Protein AF-A0A812T0N8-F1 (afdb_monomer_lite)

Radius of gyration: 22.7 Å; chains: 1; bounding box: 69×40×65 Å

pLDDT: mean 75.02, std 21.28, range [34.09, 97.62]

Structure (mmCIF, N/CA/C/O backbone):
data_AF-A0A812T0N8-F1
#
_entry.id   AF-A0A812T0N8-F1
#
loop_
_atom_site.group_PDB
_atom_site.id
_atom_site.type_symbol
_atom_site.label_atom_id
_atom_site.label_alt_id
_atom_site.label_comp_id
_atom_site.label_asym_id
_atom_site.label_entity_id
_atom_site.label_seq_id
_atom_site.pdbx_PDB_ins_code
_atom_site.Cartn_x
_atom_site.Cartn_y
_atom_site.Cartn_z
_atom_site.occupancy
_atom_site.B_iso_or_equiv
_atom_site.auth_seq_id
_atom_site.auth_comp_id
_atom_site.auth_asym_id
_atom_site.auth_atom_id
_atom_site.pdbx_PDB_model_num
ATOM 1 N N . MET A 1 1 ? -10.819 17.123 -10.663 1.00 52.50 1 MET A N 1
ATOM 2 C CA . MET A 1 1 ? -9.420 16.713 -10.938 1.00 52.50 1 MET A CA 1
ATOM 3 C C . MET A 1 1 ? -9.238 15.192 -10.881 1.00 52.50 1 MET A C 1
ATOM 5 O O . MET A 1 1 ? -8.792 14.633 -11.871 1.00 52.50 1 MET A O 1
ATOM 9 N N . GLN A 1 2 ? -9.661 14.505 -9.809 1.00 51.16 2 GLN A N 1
ATOM 10 C CA . GLN A 1 2 ? -9.535 13.038 -9.668 1.00 51.16 2 GLN A CA 1
ATOM 11 C C . GLN A 1 2 ? -10.196 12.226 -10.800 1.00 51.16 2 GLN A C 1
ATOM 13 O O . GLN A 1 2 ? -9.559 11.338 -11.354 1.00 51.16 2 GLN A O 1
ATOM 18 N N . ARG A 1 3 ? -11.420 12.581 -11.227 1.00 66.00 3 ARG A N 1
ATOM 19 C CA . ARG A 1 3 ? -12.125 11.893 -12.331 1.00 66.00 3 ARG A CA 1
ATOM 20 C C . ARG A 1 3 ? -11.335 11.891 -13.645 1.00 66.00 3 ARG A C 1
ATOM 22 O O . ARG A 1 3 ? -11.256 10.861 -14.300 1.00 66.00 3 ARG A O 1
ATOM 29 N N . LYS A 1 4 ? -10.701 13.020 -13.986 1.00 71.81 4 LYS A N 1
ATOM 30 C CA . LYS A 1 4 ? -9.847 13.125 -15.177 1.00 71.81 4 LYS A CA 1
ATOM 31 C C . LYS A 1 4 ? -8.610 12.231 -15.055 1.00 71.81 4 LYS A C 1
ATOM 33 O O . LYS A 1 4 ? -8.275 11.558 -16.010 1.00 71.81 4 LYS A O 1
ATOM 38 N N . MET A 1 5 ? -7.985 12.148 -13.878 1.00 66.25 5 MET A N 1
ATOM 39 C CA . MET A 1 5 ? -6.819 11.274 -13.668 1.00 66.25 5 MET A CA 1
ATOM 40 C C . MET A 1 5 ? -7.159 9.786 -13.804 1.00 66.25 5 MET A C 1
ATOM 42 O O . MET A 1 5 ? -6.365 9.030 -14.353 1.00 66.25 5 MET A O 1
ATOM 46 N N . VAL A 1 6 ? -8.332 9.364 -13.319 1.00 62.47 6 VAL A N 1
ATOM 47 C CA . VAL A 1 6 ? -8.805 7.980 -13.490 1.00 62.47 6 VAL A CA 1
ATOM 48 C C . VAL A 1 6 ? -9.145 7.704 -14.957 1.00 62.47 6 VAL A C 1
ATOM 50 O O . VAL A 1 6 ? -8.796 6.646 -15.470 1.00 62.47 6 VAL A O 1
ATOM 53 N N . GLN A 1 7 ? -9.762 8.660 -15.659 1.00 68.50 7 GLN A N 1
ATOM 54 C CA . GLN A 1 7 ? -10.009 8.533 -17.097 1.00 68.50 7 GLN A CA 1
ATOM 55 C C . GLN A 1 7 ? -8.713 8.482 -17.914 1.00 68.50 7 GLN A C 1
ATOM 57 O O . GLN A 1 7 ? -8.587 7.618 -18.774 1.00 68.50 7 GLN A O 1
ATOM 62 N N . ASP A 1 8 ? -7.728 9.326 -17.599 1.00 72.12 8 ASP A N 1
ATOM 63 C CA . ASP A 1 8 ? -6.406 9.306 -18.231 1.00 72.12 8 ASP A CA 1
ATOM 64 C C . ASP A 1 8 ? -5.709 7.948 -17.974 1.00 72.12 8 ASP A C 1
ATOM 66 O O . ASP A 1 8 ? -5.106 7.376 -18.879 1.00 72.12 8 ASP A O 1
ATOM 70 N N . TRP A 1 9 ? -5.845 7.373 -16.771 1.00 66.06 9 TRP A N 1
ATOM 71 C CA . TRP A 1 9 ? -5.324 6.036 -16.449 1.00 66.06 9 TRP A CA 1
ATOM 72 C C . TRP A 1 9 ? -5.985 4.919 -17.271 1.00 66.06 9 TRP A C 1
ATOM 74 O O . TRP A 1 9 ? -5.292 4.048 -17.800 1.00 66.06 9 TRP A O 1
ATOM 84 N N . LEU A 1 10 ? -7.310 4.952 -17.421 1.00 65.50 10 LEU A N 1
ATOM 85 C CA . LEU A 1 10 ? -8.034 3.975 -18.239 1.00 65.50 10 LEU A CA 1
ATOM 86 C C . LEU A 1 10 ? -7.713 4.111 -19.724 1.00 65.50 10 LEU A C 1
ATOM 88 O O . LEU A 1 10 ? -7.536 3.095 -20.395 1.00 65.50 10 LEU A O 1
ATOM 92 N N . ALA A 1 11 ? -7.568 5.344 -20.211 1.00 69.31 11 ALA A N 1
ATOM 93 C CA . ALA A 1 11 ? -7.141 5.617 -21.576 1.00 69.31 11 ALA A CA 1
ATOM 94 C C . ALA A 1 11 ? -5.756 5.011 -21.857 1.00 69.31 11 ALA A C 1
ATOM 96 O O . ALA A 1 11 ? -5.563 4.380 -22.892 1.00 69.31 11 ALA A O 1
ATOM 97 N N . VAL A 1 12 ? -4.817 5.105 -20.905 1.00 62.88 12 VAL A N 1
ATOM 98 C CA . VAL A 1 12 ? -3.489 4.469 -21.005 1.00 62.88 12 VAL A CA 1
ATOM 99 C C . VAL A 1 12 ? -3.577 2.937 -21.020 1.00 62.88 12 VAL A C 1
ATOM 101 O O . VAL A 1 12 ? -2.785 2.278 -21.692 1.00 62.88 12 VAL A O 1
ATOM 104 N N . LYS A 1 13 ? -4.533 2.347 -20.296 1.00 58.19 13 LYS A N 1
ATOM 105 C CA . LYS A 1 13 ? -4.709 0.888 -20.197 1.00 58.19 13 LYS A CA 1
ATOM 106 C C . LYS A 1 13 ? -5.562 0.285 -21.321 1.00 58.19 13 LYS A C 1
ATOM 108 O O . LYS A 1 13 ? -5.654 -0.937 -21.387 1.00 58.19 13 LYS A O 1
ATOM 113 N N . GLY A 1 14 ? -6.178 1.100 -22.182 1.00 61.59 14 GLY A N 1
ATOM 114 C CA . GLY A 1 14 ? -7.185 0.632 -23.142 1.00 61.59 14 GLY A CA 1
ATOM 115 C C . GLY A 1 14 ? -8.439 0.061 -22.463 1.00 61.59 14 GLY A C 1
ATOM 116 O O . GLY A 1 14 ? -9.100 -0.806 -23.027 1.00 61.59 14 GLY A O 1
ATOM 117 N N . GLY A 1 15 ? -8.732 0.489 -21.229 1.00 48.66 15 GLY A N 1
ATOM 118 C CA . GLY A 1 15 ? -9.843 -0.026 -20.425 1.00 48.66 15 GLY A CA 1
ATOM 119 C C . GLY A 1 15 ? -11.183 0.622 -20.782 1.00 48.66 15 GLY A C 1
ATOM 120 O O . GLY A 1 15 ? -11.247 1.827 -21.022 1.00 48.66 15 GLY A O 1
ATOM 121 N N . SER A 1 16 ? -12.261 -0.169 -20.791 1.00 49.19 16 SER A N 1
ATOM 122 C CA . SER A 1 16 ? -13.630 0.301 -21.045 1.00 49.19 16 SER A CA 1
ATOM 123 C C . SER A 1 16 ? -14.205 1.106 -19.865 1.00 49.19 16 SER A C 1
ATOM 125 O O . SER A 1 16 ? -13.787 0.946 -18.714 1.00 49.19 16 SER A O 1
ATOM 127 N N . GLU A 1 17 ? -15.213 1.953 -20.126 1.00 49.59 17 GLU A N 1
ATOM 128 C CA . GLU A 1 17 ? -15.941 2.721 -19.094 1.00 49.59 17 GLU A CA 1
ATOM 129 C C . GLU A 1 17 ? -16.558 1.847 -17.979 1.00 49.59 17 GLU A C 1
ATOM 131 O O . GLU A 1 17 ? -16.887 2.361 -16.910 1.00 49.59 17 GLU A O 1
ATOM 136 N N . GLU A 1 18 ? -16.700 0.531 -18.160 1.00 46.19 18 GLU A N 1
ATOM 137 C CA . GLU A 1 18 ? -17.225 -0.357 -17.114 1.00 46.19 18 GLU A CA 1
ATOM 138 C C . GLU A 1 18 ? -16.311 -0.437 -15.881 1.00 46.19 18 GLU A C 1
ATOM 140 O O . GLU A 1 18 ? -16.817 -0.492 -14.756 1.00 46.19 18 GLU A O 1
ATOM 145 N N . MET A 1 19 ? -14.985 -0.310 -16.040 1.00 44.12 19 MET A N 1
ATOM 146 C CA . MET A 1 19 ? -14.075 -0.189 -14.889 1.00 44.12 19 MET A CA 1
ATOM 147 C C . MET A 1 19 ? -14.304 1.112 -14.100 1.00 44.12 19 MET A C 1
ATOM 149 O O . MET A 1 19 ? -14.128 1.118 -12.880 1.00 44.12 19 MET A O 1
ATOM 153 N N . LEU A 1 20 ? -14.764 2.201 -14.742 1.00 47.38 20 LEU A N 1
ATOM 154 C CA . LEU A 1 20 ? -15.139 3.437 -14.032 1.00 47.38 20 LEU A CA 1
ATOM 155 C C . LEU A 1 20 ? -16.333 3.215 -13.119 1.00 47.38 20 LEU A C 1
ATOM 157 O O . LEU A 1 20 ? -16.372 3.803 -12.043 1.00 47.38 20 LEU A O 1
ATOM 161 N N . ARG A 1 21 ? -17.303 2.388 -13.519 1.00 46.81 21 ARG A N 1
ATOM 162 C CA . ARG A 1 21 ? -18.501 2.146 -12.705 1.00 46.81 21 ARG A CA 1
ATOM 163 C C . ARG A 1 21 ? -18.155 1.388 -11.425 1.00 46.81 21 ARG A C 1
ATOM 165 O O . ARG A 1 21 ? -18.659 1.748 -10.367 1.00 46.81 21 ARG A O 1
ATOM 172 N N . GLY A 1 22 ? -17.223 0.435 -11.487 1.00 42.78 22 GLY A N 1
ATOM 173 C CA . GLY A 1 22 ? -16.717 -0.262 -10.299 1.00 42.78 22 GLY A CA 1
ATOM 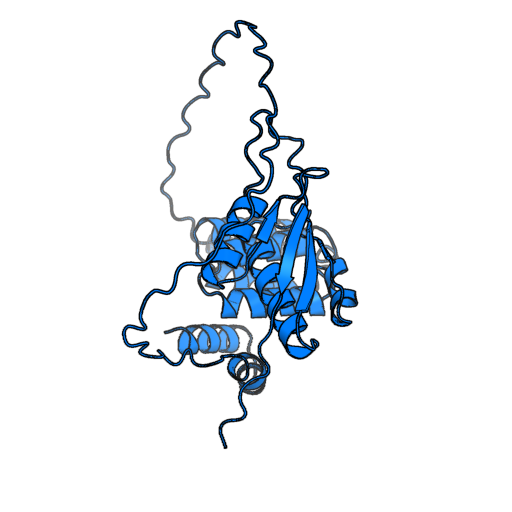174 C C . GLY A 1 22 ? -15.965 0.648 -9.317 1.00 42.78 22 GLY A C 1
ATOM 175 O O . GLY A 1 22 ? -16.110 0.488 -8.107 1.00 42.78 22 GLY A O 1
ATOM 176 N N . VAL A 1 23 ? -15.207 1.628 -9.825 1.00 41.66 23 VAL A N 1
ATOM 177 C CA . VAL A 1 23 ? -14.405 2.563 -9.009 1.00 41.66 23 VAL A CA 1
ATOM 178 C C . VAL A 1 23 ? -15.222 3.775 -8.522 1.00 41.66 23 VAL A C 1
ATOM 180 O O . VAL A 1 23 ? -15.022 4.233 -7.401 1.00 41.66 23 VAL A O 1
ATOM 183 N N . MET A 1 24 ? -16.176 4.287 -9.311 1.00 42.28 24 MET A N 1
ATOM 184 C CA . MET A 1 24 ? -16.998 5.458 -8.950 1.00 42.28 24 MET A CA 1
ATOM 185 C C . MET A 1 24 ? -18.168 5.144 -8.010 1.00 42.28 24 MET A C 1
ATOM 187 O O . MET A 1 24 ? -18.651 6.058 -7.348 1.00 42.28 24 MET A O 1
ATOM 191 N N . LEU A 1 25 ? -18.620 3.890 -7.901 1.00 38.62 25 LEU A N 1
ATOM 192 C CA . LEU A 1 25 ? -19.716 3.518 -6.992 1.00 38.62 25 LEU A CA 1
ATOM 193 C C . LEU A 1 25 ? -19.297 3.431 -5.509 1.00 38.62 25 LEU A C 1
ATOM 195 O O . LEU A 1 25 ? -20.084 2.980 -4.681 1.00 38.62 25 LEU A O 1
ATOM 199 N N . ILE A 1 26 ? -18.079 3.854 -5.147 1.00 40.44 26 ILE A N 1
ATOM 200 C CA . ILE A 1 26 ? -17.532 3.683 -3.791 1.00 40.44 26 ILE A CA 1
ATOM 201 C C . ILE A 1 26 ? -17.037 4.997 -3.169 1.00 40.44 26 ILE A C 1
ATOM 203 O O . ILE A 1 26 ? -16.006 5.036 -2.501 1.00 40.44 26 ILE A O 1
ATOM 207 N N . VAL A 1 27 ? -17.791 6.083 -3.356 1.00 34.09 27 VAL A N 1
ATOM 208 C CA . VAL A 1 27 ? -17.588 7.336 -2.614 1.00 34.09 27 VAL A CA 1
ATOM 209 C C . VAL A 1 27 ? -18.858 7.652 -1.820 1.00 34.09 27 VAL A C 1
ATOM 211 O O . VAL A 1 27 ? -19.866 8.012 -2.427 1.00 34.09 27 VAL A O 1
ATOM 214 N N . PRO A 1 28 ? -18.855 7.574 -0.476 1.00 34.50 28 PRO A N 1
ATOM 215 C CA . PRO A 1 28 ? -19.825 8.325 0.294 1.00 34.50 28 PRO A CA 1
ATOM 216 C C . PRO A 1 28 ? -19.444 9.801 0.172 1.00 34.50 28 PRO A C 1
ATOM 218 O O . PRO A 1 28 ? -18.376 10.225 0.616 1.00 34.50 28 PRO A O 1
ATOM 221 N N . THR A 1 29 ? -20.304 10.588 -0.467 1.00 35.88 29 THR A N 1
ATOM 222 C CA . THR A 1 29 ? -20.242 12.049 -0.414 1.00 35.88 29 THR A CA 1
ATOM 223 C C . THR A 1 29 ? -20.234 12.458 1.055 1.00 35.88 29 THR A C 1
ATOM 225 O O . THR A 1 29 ? -21.202 12.207 1.772 1.00 35.88 29 THR A O 1
ATOM 228 N N . THR A 1 30 ? -19.147 13.064 1.526 1.00 36.69 30 THR A N 1
ATOM 229 C CA . THR A 1 30 ? -19.094 13.664 2.857 1.00 36.69 30 THR A CA 1
ATOM 230 C C . THR A 1 30 ? -20.076 14.833 2.895 1.00 36.69 30 THR A C 1
ATOM 232 O O . THR A 1 30 ? -19.768 15.949 2.480 1.00 36.69 30 THR A O 1
ATOM 235 N N . GLN A 1 31 ? -21.300 14.581 3.366 1.00 35.44 31 GLN A N 1
ATOM 236 C CA . GLN A 1 31 ? -22.196 15.656 3.768 1.00 35.44 31 GLN A CA 1
ATOM 237 C C . GLN A 1 31 ? -21.559 16.363 4.967 1.00 35.44 31 GLN A C 1
ATOM 239 O O . GLN A 1 31 ? -21.354 15.769 6.024 1.00 35.44 31 GLN A O 1
ATOM 244 N N . LYS A 1 32 ? -21.225 17.645 4.793 1.00 38.44 32 LYS A N 1
ATOM 245 C CA . LYS A 1 32 ? -20.924 18.552 5.903 1.00 38.44 32 LYS A CA 1
ATOM 246 C C . LYS A 1 32 ? -22.185 18.682 6.757 1.00 38.44 32 LYS A C 1
ATOM 248 O O . LYS A 1 32 ? -23.081 19.448 6.415 1.00 38.44 32 LYS A O 1
ATOM 253 N N . THR A 1 33 ? -22.261 17.956 7.863 1.00 39.00 33 THR A N 1
ATOM 254 C CA . THR A 1 33 ? -23.265 18.227 8.892 1.00 39.00 33 THR A CA 1
ATOM 255 C C . THR A 1 33 ? -22.820 19.452 9.686 1.00 39.00 33 THR A C 1
ATOM 257 O O . THR A 1 33 ? -21.831 19.400 10.416 1.00 39.00 33 THR A O 1
ATOM 260 N N . ASN A 1 34 ? -23.543 20.562 9.530 1.00 42.78 34 ASN A N 1
ATOM 261 C CA . ASN A 1 34 ? -23.486 21.685 10.461 1.00 42.78 34 ASN A CA 1
ATOM 262 C C . ASN A 1 34 ? -24.022 21.206 11.817 1.00 42.78 34 ASN A C 1
ATOM 264 O O . ASN A 1 34 ? -25.227 21.034 11.980 1.00 42.78 34 ASN A O 1
ATOM 268 N N . LEU A 1 35 ? -23.130 20.978 12.779 1.00 38.78 35 LEU A N 1
ATOM 269 C CA . LEU A 1 35 ? -23.505 20.794 14.177 1.00 38.78 35 LEU A CA 1
ATOM 270 C C . LEU A 1 35 ? -23.487 22.165 14.857 1.00 38.78 35 LEU A C 1
ATOM 272 O O . LEU A 1 35 ? -22.435 22.788 14.994 1.00 38.78 35 LEU A O 1
ATOM 276 N N . GLY A 1 36 ? -24.674 22.641 15.235 1.00 46.31 36 GLY A N 1
ATOM 277 C CA . GLY A 1 36 ? -24.837 23.759 16.161 1.00 46.31 36 GLY A CA 1
ATOM 278 C C . GLY A 1 36 ? -24.395 23.387 17.587 1.00 46.31 36 GLY A C 1
ATOM 279 O O . GLY A 1 36 ? -24.172 22.211 17.883 1.00 46.31 36 GLY A O 1
ATOM 280 N N . PRO A 1 37 ? -24.245 24.379 18.481 1.00 44.41 37 PRO A N 1
ATOM 281 C CA . PRO A 1 37 ? -23.645 24.176 19.794 1.00 44.41 37 PRO A CA 1
ATOM 282 C C . PRO A 1 37 ? -24.620 23.486 20.757 1.00 44.41 37 PRO A C 1
ATOM 284 O O . PRO A 1 37 ? -25.594 24.088 21.206 1.00 44.41 37 PRO A O 1
ATOM 287 N N . SER A 1 38 ? -24.335 22.231 21.115 1.00 38.75 38 SER A N 1
ATOM 288 C CA . SER A 1 38 ? -25.004 21.539 22.220 1.00 38.75 38 SER A CA 1
ATOM 289 C C . SER A 1 38 ? -24.211 21.671 23.519 1.00 38.75 38 SER A C 1
ATOM 291 O O . SER A 1 38 ? -23.039 21.314 23.610 1.00 38.75 38 SER A O 1
ATOM 293 N N . SER A 1 39 ? -24.934 22.198 24.504 1.00 38.62 39 SER A N 1
ATOM 294 C CA . SER A 1 39 ? -24.667 22.324 25.935 1.00 38.62 39 SER A CA 1
ATOM 295 C C . SER A 1 39 ? -23.820 21.205 26.559 1.00 38.62 39 SER A C 1
ATOM 297 O O . SER A 1 39 ? -24.071 20.015 26.364 1.00 38.62 39 SER A O 1
ATOM 299 N N . MET A 1 40 ? -22.843 21.621 27.368 1.00 35.84 40 MET A N 1
ATOM 300 C CA . MET A 1 40 ? -21.972 20.767 28.169 1.00 35.84 40 MET A CA 1
ATOM 301 C C . MET A 1 40 ? -22.704 20.207 29.397 1.00 35.84 40 MET A C 1
ATOM 303 O O . MET A 1 40 ? -23.045 20.944 30.321 1.00 35.84 40 MET A O 1
ATOM 307 N N . HIS A 1 41 ? -22.829 18.882 29.467 1.00 36.91 41 HIS A N 1
ATOM 308 C CA . HIS A 1 41 ? -22.971 18.164 30.731 1.00 36.91 41 HIS A CA 1
ATOM 309 C C . HIS A 1 41 ? -21.748 17.279 30.964 1.00 36.91 41 HIS A C 1
ATOM 311 O O . HIS A 1 41 ? -21.415 16.399 30.173 1.00 36.91 41 HIS A O 1
ATOM 317 N N . ALA A 1 42 ? -21.056 17.576 32.063 1.00 45.28 42 ALA A N 1
ATOM 318 C CA . ALA A 1 42 ? -19.887 16.865 32.541 1.00 45.28 42 ALA A CA 1
ATOM 319 C C . ALA A 1 42 ? -20.293 15.515 33.140 1.00 45.28 42 ALA A C 1
ATOM 321 O O . ALA A 1 42 ? -21.187 15.447 33.982 1.00 45.28 42 ALA A O 1
ATOM 322 N N 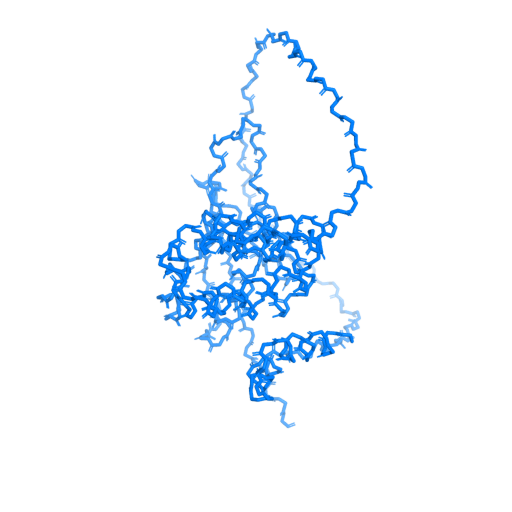. SER A 1 43 ? -19.601 14.442 32.754 1.00 38.44 43 SER A N 1
ATOM 323 C CA . SER A 1 43 ? -19.600 13.180 33.498 1.00 38.44 43 SER A CA 1
ATOM 324 C C . SER A 1 43 ? -18.324 12.374 33.240 1.00 38.44 43 SER A C 1
ATOM 326 O O . SER A 1 43 ? -18.092 11.860 32.153 1.00 38.44 43 SER A O 1
ATOM 328 N N . ASN A 1 44 ? -17.511 12.307 34.298 1.00 38.00 44 ASN A N 1
ATOM 329 C CA . ASN A 1 44 ? -16.597 11.243 34.724 1.00 38.00 44 ASN A CA 1
ATOM 330 C C . ASN A 1 44 ? -15.827 10.423 33.671 1.00 38.00 44 ASN A C 1
ATOM 332 O O . ASN A 1 44 ? -16.254 9.355 33.233 1.00 38.00 44 ASN A O 1
ATOM 336 N N . ALA A 1 45 ? -14.577 10.832 33.435 1.00 37.94 45 ALA A N 1
ATOM 337 C CA . ALA A 1 45 ? -13.539 9.976 32.873 1.00 37.94 45 ALA A CA 1
ATOM 338 C C . ALA A 1 45 ? -12.972 9.029 33.952 1.00 37.94 45 ALA A C 1
ATOM 340 O O . ALA A 1 45 ? -12.358 9.459 34.931 1.00 37.94 45 ALA A O 1
ATOM 341 N N . LYS A 1 46 ? -13.146 7.717 33.751 1.00 40.97 46 LYS A N 1
ATOM 342 C CA . LYS A 1 46 ? -12.422 6.668 34.484 1.00 40.97 46 LYS A CA 1
ATOM 343 C C . LYS A 1 46 ? -10.934 6.744 34.131 1.00 40.97 46 LYS A C 1
ATOM 345 O O . LYS A 1 46 ? -10.540 6.587 32.980 1.00 40.97 46 LYS A O 1
ATOM 350 N N . ARG A 1 47 ? -10.116 6.970 35.158 1.00 39.62 47 ARG A N 1
ATOM 351 C CA . ARG A 1 47 ? -8.651 7.046 35.129 1.00 39.62 47 ARG A CA 1
ATOM 352 C C . ARG A 1 47 ? -8.054 5.688 34.728 1.00 39.62 47 ARG A C 1
ATOM 354 O O . ARG A 1 47 ? -7.982 4.776 35.550 1.00 39.62 47 ARG A O 1
ATOM 361 N N . VAL A 1 48 ? -7.636 5.551 33.471 1.00 40.50 48 VAL A N 1
ATOM 362 C CA . VAL A 1 48 ? -6.847 4.404 32.996 1.00 40.50 48 VAL A CA 1
ATOM 363 C C . VAL A 1 48 ? -5.406 4.574 33.480 1.00 40.50 48 VAL A C 1
ATOM 365 O O . VAL A 1 48 ? -4.827 5.657 33.396 1.00 40.50 48 VAL A O 1
ATOM 368 N N . ARG A 1 49 ? -4.859 3.509 34.074 1.00 38.12 49 ARG A N 1
ATOM 369 C CA . ARG A 1 49 ? -3.529 3.477 34.693 1.00 38.12 49 ARG A CA 1
ATOM 370 C C . ARG A 1 49 ? -2.445 3.633 33.625 1.00 38.12 49 ARG A C 1
ATOM 372 O O . ARG A 1 49 ? -2.416 2.877 32.660 1.00 38.12 49 ARG A O 1
ATOM 379 N N . SER A 1 50 ? -1.547 4.593 33.830 1.00 36.66 50 SER A N 1
ATOM 380 C CA . SER A 1 50 ? -0.342 4.771 33.027 1.00 36.66 50 SER A CA 1
ATOM 381 C C . SER A 1 50 ? 0.654 3.644 33.318 1.00 36.66 50 SER A C 1
ATOM 383 O O . SER A 1 50 ? 1.083 3.447 34.453 1.00 36.66 50 SER A O 1
ATOM 385 N N . CYS A 1 51 ? 1.046 2.898 32.288 1.00 37.50 51 CYS A N 1
ATOM 386 C CA . CYS A 1 51 ? 2.202 2.013 32.364 1.00 37.50 51 CYS A CA 1
ATOM 387 C C . CYS A 1 51 ? 3.475 2.864 32.270 1.00 37.50 51 CYS A C 1
ATOM 389 O O . CYS A 1 51 ? 3.848 3.331 31.195 1.00 37.50 51 CYS A O 1
ATOM 391 N N . SER A 1 52 ? 4.133 3.090 33.406 1.00 36.31 52 SER A N 1
ATOM 392 C CA . SER A 1 52 ? 5.455 3.709 33.483 1.00 36.31 52 SER A CA 1
ATOM 393 C C . SER A 1 52 ? 6.530 2.682 33.117 1.00 36.31 52 SER A C 1
ATOM 395 O O . SER A 1 52 ? 6.904 1.846 33.937 1.00 36.31 52 SER A O 1
ATOM 397 N N . CYS A 1 53 ? 7.034 2.729 31.886 1.00 36.38 53 CYS A N 1
ATOM 398 C CA . CYS A 1 53 ? 8.282 2.057 31.531 1.00 36.38 53 CYS A CA 1
ATOM 399 C C . CYS A 1 53 ? 9.448 3.009 31.829 1.00 36.38 53 CYS A C 1
ATOM 401 O O . CYS A 1 53 ? 9.612 4.016 31.142 1.00 36.38 53 CYS A O 1
ATOM 403 N N . SER A 1 54 ? 10.242 2.701 32.853 1.00 37.72 54 SER A N 1
ATOM 404 C CA . SER A 1 54 ? 11.470 3.433 33.180 1.00 37.72 54 SER A CA 1
ATOM 405 C C . SER A 1 54 ? 12.519 3.267 32.069 1.00 37.72 54 SER A C 1
ATOM 407 O O . SER A 1 54 ? 12.759 2.136 31.640 1.00 37.72 54 SER A O 1
ATOM 409 N N . PRO A 1 55 ? 13.186 4.340 31.609 1.00 46.31 55 PRO A N 1
ATOM 410 C CA . PRO A 1 55 ? 14.315 4.214 30.698 1.00 46.31 55 PRO A CA 1
ATOM 411 C C . PRO A 1 55 ? 15.594 3.900 31.488 1.00 46.31 55 PRO A C 1
ATOM 413 O O . PRO A 1 55 ? 16.039 4.691 32.318 1.00 46.31 55 PRO A O 1
ATOM 416 N N . GLY A 1 56 ? 16.195 2.739 31.224 1.00 40.03 56 GLY A N 1
ATOM 417 C CA . GLY A 1 56 ? 17.563 2.438 31.642 1.00 40.03 56 GLY A CA 1
ATOM 418 C C . GLY A 1 56 ? 18.550 3.258 30.811 1.00 40.03 56 GLY A C 1
ATOM 419 O O . GLY A 1 56 ? 18.592 3.128 29.589 1.00 40.03 56 GLY A O 1
ATOM 420 N N . ILE A 1 57 ? 19.311 4.125 31.475 1.00 43.16 57 ILE A N 1
ATOM 421 C CA . ILE A 1 57 ? 20.361 4.954 30.877 1.00 43.16 57 ILE A CA 1
ATOM 422 C C . ILE A 1 57 ? 21.621 4.082 30.723 1.00 43.16 57 ILE A C 1
ATOM 424 O O . ILE A 1 57 ? 22.313 3.830 31.705 1.00 43.16 57 ILE A O 1
ATOM 428 N N . ASP A 1 58 ? 21.918 3.607 29.508 1.00 45.00 58 ASP A N 1
ATOM 429 C CA . ASP A 1 58 ? 23.213 2.988 29.166 1.00 45.00 58 ASP A CA 1
ATOM 430 C C . ASP A 1 58 ? 24.173 4.106 28.713 1.00 45.00 58 ASP A C 1
ATOM 432 O O . ASP A 1 58 ? 24.041 4.664 27.621 1.00 45.00 58 ASP A O 1
ATOM 436 N N . GLN A 1 59 ? 25.107 4.493 29.589 1.00 44.62 59 GLN A N 1
ATOM 437 C CA . GLN A 1 59 ? 26.175 5.441 29.272 1.00 44.62 59 GLN A CA 1
ATOM 438 C C . GLN A 1 59 ? 27.343 4.699 28.614 1.00 44.62 59 GLN A C 1
ATOM 440 O O . GLN A 1 59 ? 28.286 4.276 29.282 1.00 44.62 59 GLN A O 1
ATOM 445 N N . ARG A 1 60 ? 27.321 4.573 27.284 1.00 48.31 60 ARG A N 1
ATOM 446 C CA . ARG A 1 60 ? 28.516 4.215 26.505 1.00 48.31 60 ARG A CA 1
ATOM 447 C C . ARG A 1 60 ? 28.857 5.315 25.515 1.00 48.31 60 ARG A C 1
ATOM 449 O O . ARG A 1 60 ? 28.161 5.523 24.525 1.00 48.31 60 ARG A O 1
ATOM 456 N N . GLY A 1 61 ? 29.960 6.006 25.801 1.00 51.53 61 GLY A N 1
ATOM 457 C CA . GLY A 1 61 ? 30.576 6.988 24.918 1.00 51.53 61 GLY A CA 1
ATOM 458 C C . GLY A 1 61 ? 31.013 6.347 23.602 1.00 51.53 61 GLY A C 1
ATOM 459 O O . GLY A 1 61 ? 31.978 5.587 23.558 1.00 51.53 61 GLY A O 1
ATOM 460 N N . GLY A 1 62 ? 30.290 6.656 22.527 1.00 45.28 62 GLY A N 1
ATOM 461 C CA . GLY A 1 62 ? 30.650 6.308 21.157 1.00 45.28 62 GLY A CA 1
ATOM 462 C C . GLY A 1 62 ? 31.268 7.510 20.450 1.00 45.28 62 GLY A C 1
ATOM 463 O O . GLY A 1 62 ? 30.684 8.591 20.436 1.00 45.28 62 GLY A O 1
ATOM 464 N N . ARG A 1 63 ? 32.451 7.319 19.852 1.00 58.47 63 ARG A N 1
ATOM 465 C CA . ARG A 1 63 ? 33.047 8.280 18.911 1.00 58.47 63 ARG A CA 1
ATOM 466 C C . ARG A 1 63 ? 32.074 8.566 17.752 1.00 58.47 63 ARG A C 1
ATOM 468 O O . ARG A 1 63 ? 31.378 7.642 17.322 1.00 58.47 63 ARG A O 1
ATOM 475 N N . PRO A 1 64 ? 32.048 9.797 17.213 1.00 61.25 64 PRO A N 1
ATOM 476 C CA . PRO A 1 64 ? 31.224 10.119 16.056 1.00 61.25 64 PRO A CA 1
ATOM 477 C C . PRO A 1 64 ? 31.663 9.290 14.835 1.00 61.25 64 PRO A C 1
ATOM 479 O O . PRO A 1 64 ? 32.867 9.110 14.621 1.00 61.25 64 PRO A O 1
ATOM 482 N N . PRO A 1 65 ? 30.719 8.761 14.036 1.00 68.00 65 PRO A N 1
ATOM 483 C CA . PRO A 1 65 ? 31.048 8.066 12.800 1.00 68.00 65 PRO A CA 1
ATOM 484 C C . PRO A 1 65 ? 31.642 9.045 11.770 1.00 68.00 65 PRO A C 1
ATOM 486 O O . PRO A 1 65 ? 31.257 10.218 11.750 1.00 68.00 65 PRO A O 1
ATOM 489 N N . PRO A 1 66 ? 32.554 8.581 10.898 1.00 60.38 66 PRO A N 1
ATOM 490 C CA . PRO A 1 66 ? 33.085 9.396 9.814 1.00 60.38 66 PRO A CA 1
ATOM 491 C C . PRO A 1 66 ? 31.957 9.826 8.872 1.00 60.38 66 PRO A C 1
ATOM 493 O O . PRO A 1 66 ? 31.108 9.023 8.474 1.00 60.38 66 PRO A O 1
ATOM 496 N N . THR A 1 67 ? 31.955 11.109 8.523 1.00 63.56 67 THR A N 1
ATOM 497 C CA . THR A 1 67 ? 31.053 11.695 7.535 1.00 63.56 67 THR A CA 1
ATOM 498 C C . THR A 1 67 ? 31.273 11.030 6.172 1.00 63.56 67 THR A C 1
ATOM 500 O O . THR A 1 67 ? 32.405 10.995 5.686 1.00 63.56 67 THR A O 1
ATOM 503 N N . PRO A 1 68 ? 30.224 10.485 5.527 1.00 61.19 68 PRO A N 1
ATOM 504 C CA . PRO A 1 68 ? 30.354 9.969 4.173 1.00 61.19 68 PRO A CA 1
ATOM 505 C C . PRO A 1 68 ? 30.603 11.125 3.189 1.00 61.19 68 PRO A C 1
ATOM 507 O O . PRO A 1 68 ? 30.060 12.218 3.382 1.00 61.19 68 PRO A O 1
ATOM 510 N N . PRO A 1 69 ? 31.394 10.905 2.124 1.00 54.78 69 PRO A N 1
ATOM 511 C CA . PRO A 1 69 ? 31.646 11.921 1.114 1.00 54.78 69 PRO A CA 1
ATOM 512 C C . PRO A 1 69 ? 30.339 12.321 0.422 1.00 54.78 69 PRO A C 1
ATOM 514 O O . PRO A 1 69 ? 29.587 11.477 -0.071 1.00 54.78 69 PRO A O 1
ATOM 517 N N . CYS A 1 70 ? 30.077 13.627 0.394 1.00 38.28 70 CYS A N 1
ATOM 518 C CA . CYS A 1 70 ? 28.973 14.231 -0.336 1.00 38.28 70 CYS A CA 1
ATOM 519 C C . CYS A 1 70 ? 29.107 13.902 -1.829 1.00 38.28 70 CYS A C 1
ATOM 521 O O . CYS A 1 70 ? 29.956 14.461 -2.521 1.00 38.28 70 CYS A O 1
ATOM 523 N N . LEU A 1 71 ? 28.266 12.997 -2.331 1.00 43.84 71 LEU A N 1
ATOM 524 C CA . LEU A 1 71 ? 28.099 12.816 -3.769 1.00 43.84 71 LEU A CA 1
ATOM 525 C C . LEU A 1 71 ? 27.404 14.059 -4.351 1.00 43.84 71 LEU A C 1
ATOM 527 O O . LEU A 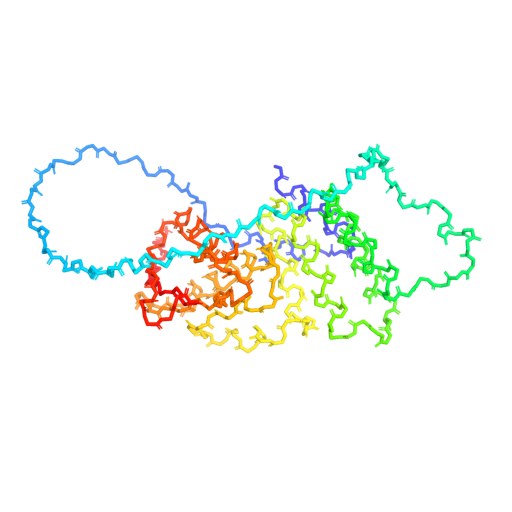1 71 ? 26.442 14.550 -3.752 1.00 43.84 71 LEU A O 1
ATOM 531 N N . PRO A 1 72 ? 27.856 14.573 -5.508 1.00 48.06 72 PRO A N 1
ATOM 532 C CA . PRO A 1 72 ? 27.265 15.752 -6.119 1.00 48.06 72 PRO A CA 1
ATOM 533 C C . PRO A 1 72 ? 25.806 15.486 -6.500 1.00 48.06 72 PRO A C 1
ATOM 535 O O . PRO A 1 72 ? 25.476 14.483 -7.143 1.00 48.06 72 PRO A O 1
ATOM 538 N N . ALA A 1 73 ? 24.936 16.419 -6.108 1.00 43.03 73 ALA A N 1
ATOM 539 C CA . ALA A 1 73 ? 23.534 16.461 -6.488 1.00 43.03 73 ALA A CA 1
ATOM 540 C C . ALA A 1 73 ? 23.421 16.547 -8.017 1.00 43.03 73 ALA A C 1
ATOM 542 O O . ALA A 1 73 ? 23.494 17.613 -8.622 1.00 43.03 73 ALA A O 1
ATOM 543 N N . SER A 1 74 ? 23.274 15.389 -8.654 1.00 45.25 74 SER A N 1
ATOM 544 C CA . SER A 1 74 ? 23.103 15.279 -10.097 1.00 45.25 74 SER A CA 1
ATOM 545 C C . SER A 1 74 ? 21.641 15.573 -10.430 1.00 45.25 74 SER A C 1
ATOM 547 O O . SER A 1 74 ? 20.827 14.660 -10.550 1.00 45.25 74 SER A O 1
ATOM 549 N N . GLY A 1 75 ? 21.302 16.859 -10.544 1.00 41.91 75 GLY A N 1
ATOM 550 C CA . GLY A 1 75 ? 19.994 17.384 -10.961 1.00 41.91 75 GLY A CA 1
ATOM 551 C C . GLY A 1 75 ? 19.671 17.159 -12.443 1.00 41.91 75 GLY A C 1
ATOM 552 O O . GLY A 1 75 ? 19.109 18.031 -13.096 1.00 41.91 75 GLY A O 1
ATOM 553 N N . GLY A 1 76 ? 20.043 16.004 -12.995 1.00 41.19 76 GLY A N 1
ATOM 554 C CA . GLY A 1 76 ? 19.678 15.604 -14.346 1.00 41.19 76 GLY A CA 1
ATOM 555 C C . GLY A 1 76 ? 18.395 14.791 -14.306 1.00 41.19 76 GLY A C 1
ATOM 556 O O . GLY A 1 76 ? 18.428 13.621 -13.928 1.00 41.19 76 GLY A O 1
ATOM 557 N N . SER A 1 77 ? 17.277 15.402 -14.707 1.00 45.59 77 SER A N 1
ATOM 558 C CA . SER A 1 77 ? 16.049 14.686 -15.059 1.00 45.59 77 SER A CA 1
ATOM 559 C C . SER A 1 77 ? 16.392 13.664 -16.145 1.00 45.59 77 SER A C 1
ATOM 561 O O . SER A 1 77 ? 16.533 14.004 -17.322 1.00 45.59 77 SER A O 1
ATOM 563 N N . ARG A 1 78 ? 16.596 12.404 -15.748 1.00 46.47 78 ARG A N 1
ATOM 564 C CA . ARG A 1 78 ? 16.771 11.303 -16.690 1.00 46.47 78 ARG A CA 1
ATOM 565 C C . ARG A 1 78 ? 15.396 11.011 -17.265 1.00 46.47 78 ARG A C 1
ATOM 567 O O . ARG A 1 78 ? 14.633 10.197 -16.753 1.00 46.47 78 ARG A O 1
ATOM 574 N N . ARG A 1 79 ? 15.066 11.680 -18.373 1.00 51.31 79 ARG A N 1
ATOM 575 C CA . ARG A 1 79 ? 14.160 11.068 -19.348 1.00 51.31 79 ARG A CA 1
ATOM 576 C C . ARG A 1 79 ? 14.684 9.652 -19.587 1.00 51.31 79 ARG A C 1
ATOM 578 O O . ARG A 1 79 ? 15.901 9.477 -19.687 1.00 51.31 79 ARG A O 1
ATOM 585 N N . LEU A 1 80 ? 13.787 8.662 -19.631 1.00 54.19 80 LEU A N 1
ATOM 586 C CA . LEU A 1 80 ? 14.147 7.359 -20.184 1.00 54.19 80 LEU A CA 1
ATOM 587 C C . LEU A 1 80 ? 14.927 7.645 -21.466 1.00 54.19 80 LEU A C 1
ATOM 589 O O . LEU A 1 80 ? 14.447 8.461 -22.264 1.00 54.19 80 LEU A O 1
ATOM 593 N N . PRO A 1 81 ? 16.145 7.106 -21.621 1.00 48.78 81 PRO A N 1
ATOM 594 C CA . PRO A 1 81 ? 16.912 7.385 -22.810 1.00 48.78 81 PRO A CA 1
ATOM 595 C C . PRO A 1 81 ? 16.028 7.009 -23.996 1.00 48.78 81 PRO A C 1
ATOM 597 O O . PRO A 1 81 ? 15.555 5.876 -24.092 1.00 48.78 81 PRO A O 1
ATOM 600 N N . ALA A 1 82 ? 15.818 7.951 -24.916 1.00 53.25 82 ALA A N 1
ATOM 601 C CA . ALA A 1 82 ? 15.336 7.618 -26.255 1.00 53.25 82 ALA A CA 1
ATOM 602 C C . ALA A 1 82 ? 16.212 6.505 -26.885 1.00 53.25 82 ALA A C 1
ATOM 604 O O . ALA A 1 82 ? 15.787 5.809 -27.802 1.00 53.25 82 ALA A O 1
ATOM 605 N N . ASP A 1 83 ? 17.403 6.284 -26.319 1.00 48.28 83 ASP A N 1
ATOM 606 C CA . ASP A 1 83 ? 18.356 5.228 -26.628 1.00 48.28 83 ASP A CA 1
ATOM 607 C C . ASP A 1 83 ? 17.979 3.817 -26.137 1.00 48.28 83 ASP A C 1
ATOM 609 O O . ASP A 1 83 ? 18.702 2.886 -26.480 1.00 48.28 83 ASP A O 1
ATOM 613 N N . LEU A 1 84 ? 16.846 3.592 -25.449 1.00 52.91 84 LEU A N 1
ATOM 614 C CA . LEU A 1 84 ? 16.314 2.220 -25.294 1.00 52.91 84 LEU A CA 1
ATOM 615 C C . LEU A 1 84 ? 16.046 1.566 -26.664 1.00 52.91 84 LEU A C 1
ATOM 617 O O . LEU A 1 84 ? 16.119 0.351 -26.783 1.00 52.91 84 LEU A O 1
ATOM 621 N N . HIS A 1 85 ? 15.825 2.372 -27.710 1.00 54.09 85 HIS A N 1
ATOM 622 C CA . HIS A 1 85 ? 15.741 1.902 -29.096 1.00 54.09 85 HIS A CA 1
ATOM 623 C C . HIS A 1 85 ? 17.106 1.775 -29.795 1.00 54.09 85 HIS A C 1
ATOM 625 O O . HIS A 1 85 ? 17.190 1.127 -30.834 1.00 54.09 85 HIS A O 1
ATOM 631 N N . LYS A 1 86 ? 18.178 2.392 -29.270 1.00 54.28 86 LYS A N 1
ATOM 632 C CA . LYS A 1 86 ? 19.520 2.321 -29.881 1.00 54.28 86 LYS A CA 1
ATOM 633 C C . LYS A 1 86 ? 20.306 1.095 -29.437 1.00 54.28 86 LYS A C 1
ATOM 635 O O . LYS A 1 86 ? 21.117 0.591 -30.206 1.00 54.28 86 LYS A O 1
ATOM 640 N N . SER A 1 87 ? 20.064 0.589 -28.232 1.00 57.91 87 SER A N 1
ATOM 641 C CA . SER A 1 87 ? 20.510 -0.749 -27.853 1.00 57.91 87 SER A CA 1
ATOM 642 C C . SER A 1 87 ? 19.466 -1.759 -28.324 1.00 57.91 87 SER A C 1
ATOM 644 O O . SER A 1 87 ? 18.371 -1.789 -27.779 1.00 57.91 87 SER A O 1
ATOM 646 N N . GLN A 1 88 ? 19.792 -2.624 -29.286 1.00 69.75 88 GLN A N 1
ATOM 647 C CA . GLN A 1 88 ? 18.919 -3.729 -29.734 1.00 69.75 88 GLN A CA 1
ATOM 648 C C . GLN A 1 88 ? 18.624 -4.785 -28.638 1.00 69.75 88 GLN A C 1
ATOM 650 O O . GLN A 1 88 ? 18.121 -5.868 -28.927 1.00 69.75 88 GLN A O 1
ATOM 655 N N . SER A 1 89 ? 18.948 -4.515 -27.372 1.00 78.12 89 SER A N 1
ATOM 656 C CA . SER A 1 89 ? 18.668 -5.415 -26.261 1.00 78.12 89 SER A CA 1
ATOM 657 C C . SER A 1 89 ? 17.201 -5.314 -25.849 1.00 78.12 89 SER A C 1
ATOM 659 O O . SER A 1 89 ? 16.750 -4.258 -25.404 1.00 78.12 89 SER A O 1
ATOM 661 N N . VAL A 1 90 ? 16.482 -6.433 -25.945 1.00 82.88 90 VAL A N 1
ATOM 662 C CA . VAL A 1 90 ? 15.124 -6.585 -25.407 1.00 82.88 90 VAL A CA 1
ATOM 663 C C . VAL A 1 90 ? 15.145 -6.245 -23.908 1.00 82.88 90 VAL A C 1
ATOM 665 O O . VAL A 1 90 ? 15.937 -6.849 -23.176 1.00 82.88 90 VAL A O 1
ATOM 668 N N . PRO A 1 91 ? 14.325 -5.288 -23.429 1.00 87.81 91 PRO A N 1
ATOM 669 C CA . PRO A 1 91 ? 14.290 -4.933 -22.014 1.00 87.81 91 PRO A CA 1
ATOM 670 C C . PRO A 1 91 ? 13.912 -6.147 -21.164 1.00 87.81 91 PRO A C 1
ATOM 672 O O . PRO A 1 91 ? 12.936 -6.837 -21.460 1.00 87.81 91 PRO A O 1
ATOM 675 N N . ASP A 1 92 ? 14.656 -6.394 -20.088 1.00 88.25 92 ASP A N 1
ATOM 676 C CA . ASP A 1 92 ? 14.343 -7.465 -19.146 1.00 88.25 92 ASP A CA 1
ATOM 677 C C . ASP A 1 92 ? 13.595 -6.937 -17.905 1.00 88.25 92 ASP A C 1
ATOM 679 O O . ASP A 1 92 ? 13.417 -5.731 -17.700 1.00 88.25 92 ASP A O 1
ATOM 683 N N . ALA A 1 93 ? 13.152 -7.852 -17.037 1.00 87.19 93 ALA A N 1
ATOM 684 C CA . ALA A 1 93 ? 12.450 -7.496 -15.801 1.00 87.19 93 ALA A CA 1
ATOM 685 C C . ALA A 1 93 ? 13.275 -6.566 -14.884 1.00 87.19 93 ALA A C 1
ATOM 687 O O . ALA A 1 93 ? 12.707 -5.772 -14.129 1.00 87.19 93 ALA A O 1
ATOM 688 N N . SER A 1 94 ? 14.609 -6.636 -14.946 1.00 87.38 94 SER A N 1
ATOM 689 C CA . SER A 1 94 ? 15.498 -5.779 -14.158 1.00 87.38 94 SER A CA 1
ATOM 690 C C . SER A 1 94 ? 15.493 -4.350 -14.697 1.00 87.38 94 SER A C 1
ATOM 692 O O . SER A 1 94 ? 15.396 -3.407 -13.906 1.00 87.38 94 SER A O 1
ATOM 694 N N . SER A 1 95 ? 15.530 -4.178 -16.022 1.00 90.31 95 SER A N 1
ATOM 695 C CA . SER A 1 95 ? 15.421 -2.877 -16.691 1.00 90.31 95 SER A CA 1
ATOM 696 C C . SER A 1 95 ? 14.101 -2.185 -16.355 1.00 90.31 95 SER A C 1
ATOM 698 O O . SER A 1 95 ? 14.107 -1.034 -15.912 1.00 90.31 95 SER A O 1
ATOM 700 N N . PHE A 1 96 ? 12.975 -2.897 -16.470 1.00 90.38 96 PHE A N 1
ATOM 701 C CA . PHE A 1 96 ? 11.663 -2.357 -16.099 1.00 90.38 96 PHE A CA 1
ATOM 702 C C . PHE A 1 96 ? 11.601 -1.966 -14.625 1.00 90.38 96 PHE A C 1
ATOM 704 O O . PHE A 1 96 ? 11.168 -0.862 -14.292 1.00 90.38 96 PHE A O 1
ATOM 711 N N . ARG A 1 97 ? 12.081 -2.832 -13.725 1.00 90.38 97 ARG A N 1
ATOM 712 C CA . ARG A 1 97 ? 12.119 -2.536 -12.290 1.00 90.38 97 ARG A CA 1
ATOM 713 C C . ARG A 1 97 ? 12.918 -1.267 -11.996 1.00 90.38 97 ARG A C 1
ATOM 715 O O . ARG A 1 97 ? 12.468 -0.442 -11.197 1.00 90.38 97 ARG A O 1
ATOM 722 N N . ALA A 1 98 ? 14.093 -1.114 -12.604 1.00 91.25 98 ALA A N 1
ATOM 723 C CA . ALA A 1 98 ? 14.938 0.059 -12.411 1.00 91.25 98 ALA A CA 1
ATOM 724 C C . ALA A 1 98 ? 14.228 1.335 -12.887 1.00 91.25 98 ALA A C 1
ATOM 726 O O . ALA A 1 98 ? 14.188 2.323 -12.151 1.00 91.25 98 ALA A O 1
ATOM 727 N N . ALA A 1 99 ? 13.598 1.281 -14.062 1.00 93.88 99 ALA A N 1
ATOM 728 C CA . ALA A 1 99 ? 12.839 2.387 -14.631 1.00 93.88 99 ALA A CA 1
ATOM 729 C C . ALA A 1 99 ? 11.631 2.778 -13.761 1.00 93.88 99 ALA A C 1
ATOM 731 O O . ALA A 1 99 ? 11.490 3.941 -13.388 1.00 93.88 99 ALA A O 1
ATOM 732 N N . ILE A 1 100 ? 10.804 1.811 -13.351 1.00 92.69 100 ILE A N 1
ATOM 733 C CA . ILE A 1 100 ? 9.643 2.042 -12.475 1.00 92.69 100 ILE A CA 1
ATOM 734 C C . ILE A 1 100 ? 10.084 2.635 -11.137 1.00 92.69 100 ILE A C 1
ATOM 736 O O . ILE A 1 100 ? 9.472 3.579 -10.646 1.00 92.69 100 ILE A O 1
ATOM 740 N N . THR A 1 101 ? 11.180 2.132 -10.565 1.00 90.06 101 THR A N 1
ATOM 741 C CA . THR A 1 101 ? 11.737 2.670 -9.316 1.00 90.06 101 THR A CA 1
ATOM 742 C C . THR A 1 101 ? 12.196 4.118 -9.481 1.00 90.06 101 THR A C 1
ATOM 744 O O . THR A 1 101 ? 11.936 4.939 -8.600 1.00 90.06 101 THR A O 1
ATOM 747 N N . ALA A 1 102 ? 12.864 4.452 -10.589 1.00 92.25 102 ALA A N 1
ATOM 748 C CA . ALA A 1 102 ? 13.283 5.822 -10.875 1.00 92.25 102 ALA A CA 1
ATOM 749 C C . ALA A 1 102 ? 12.069 6.753 -11.014 1.00 92.25 102 ALA A C 1
ATOM 751 O O . ALA A 1 102 ? 11.995 7.770 -10.326 1.00 92.25 102 ALA A O 1
ATOM 752 N N . HIS A 1 103 ? 11.070 6.358 -11.804 1.00 91.94 103 HIS A N 1
ATOM 753 C CA . HIS A 1 103 ? 9.848 7.139 -11.988 1.00 91.94 103 HIS A CA 1
ATOM 754 C C . HIS A 1 103 ? 9.034 7.299 -10.702 1.00 91.94 103 HIS A C 1
ATOM 756 O O . HIS A 1 103 ? 8.561 8.399 -10.420 1.00 91.94 103 HIS A O 1
ATOM 762 N N . GLY A 1 104 ? 8.925 6.250 -9.882 1.00 87.06 104 GLY A N 1
ATOM 763 C CA . GLY A 1 104 ? 8.281 6.320 -8.569 1.00 87.06 104 GLY A CA 1
ATOM 764 C C . GLY A 1 104 ? 8.960 7.339 -7.649 1.00 87.06 104 GLY A C 1
ATOM 765 O O . GLY A 1 104 ? 8.289 8.175 -7.045 1.00 87.06 104 GLY A O 1
ATOM 766 N N . ARG A 1 105 ? 10.301 7.351 -7.611 1.00 87.06 105 ARG A N 1
ATOM 767 C CA . ARG A 1 105 ? 11.089 8.331 -6.834 1.00 87.06 105 ARG A CA 1
ATOM 768 C C . ARG A 1 105 ? 10.939 9.761 -7.347 1.00 87.06 105 ARG A C 1
ATOM 770 O O . ARG A 1 105 ? 10.893 10.688 -6.544 1.00 87.06 105 ARG A O 1
ATOM 777 N N . GLU A 1 106 ? 10.834 9.934 -8.661 1.00 89.75 106 GLU A N 1
ATOM 778 C CA . GLU A 1 106 ? 10.608 11.229 -9.313 1.00 89.75 106 GLU A CA 1
ATOM 779 C C . GLU A 1 106 ? 9.134 11.676 -9.288 1.00 89.75 106 GLU A C 1
ATOM 781 O O . GLU A 1 106 ? 8.807 12.720 -9.845 1.00 89.75 106 GLU A O 1
ATOM 786 N N . ARG A 1 107 ? 8.229 10.910 -8.655 1.00 87.69 107 ARG A N 1
ATOM 787 C CA . ARG A 1 107 ? 6.768 11.142 -8.656 1.00 87.69 107 ARG A CA 1
ATOM 788 C C . ARG A 1 107 ? 6.146 11.184 -10.059 1.00 87.69 107 ARG A C 1
ATOM 790 O O . ARG A 1 107 ? 5.062 11.732 -10.257 1.00 87.69 107 ARG A O 1
ATOM 797 N N . ARG A 1 108 ? 6.802 10.552 -11.031 1.00 92.62 108 ARG A N 1
ATOM 798 C CA . ARG A 1 108 ? 6.335 10.355 -12.410 1.00 92.62 108 ARG A CA 1
ATOM 799 C C . ARG A 1 108 ? 5.491 9.086 -12.494 1.00 92.62 108 ARG A C 1
ATOM 801 O O . ARG A 1 108 ? 5.845 8.100 -13.136 1.00 92.62 108 ARG A O 1
ATOM 808 N N . TRP A 1 109 ? 4.399 9.078 -11.734 1.00 92.19 109 TRP A N 1
ATOM 809 C CA . TRP A 1 109 ? 3.578 7.885 -11.521 1.00 92.19 109 TRP A CA 1
ATOM 810 C C . TRP A 1 109 ? 2.913 7.384 -12.806 1.00 92.19 109 TRP A C 1
ATOM 812 O O . TRP A 1 109 ? 2.739 6.180 -12.961 1.00 92.19 109 TRP A O 1
ATOM 822 N N . THR A 1 110 ? 2.580 8.278 -13.738 1.00 93.25 110 THR A N 1
ATOM 823 C CA . THR A 1 110 ? 2.002 7.936 -15.044 1.00 93.25 110 THR A CA 1
ATOM 824 C C . THR A 1 110 ? 2.915 7.006 -15.830 1.00 93.25 110 THR A C 1
ATOM 826 O O . THR A 1 110 ? 2.481 5.953 -16.287 1.00 93.25 110 THR A O 1
ATOM 829 N N . GLU A 1 111 ? 4.199 7.342 -15.915 1.00 93.12 111 GLU A N 1
ATOM 830 C CA . GLU A 1 111 ? 5.211 6.546 -16.600 1.00 93.12 111 GLU A CA 1
ATOM 831 C C . GLU A 1 111 ? 5.505 5.248 -15.849 1.00 93.12 111 GLU A C 1
ATOM 833 O O . GLU A 1 111 ? 5.632 4.200 -16.475 1.00 93.12 111 GLU A O 1
ATOM 838 N N . ALA A 1 112 ? 5.547 5.280 -14.513 1.00 93.38 112 ALA A N 1
ATOM 839 C CA . ALA A 1 112 ? 5.707 4.071 -13.703 1.00 93.38 112 ALA A CA 1
ATOM 840 C C . ALA A 1 112 ? 4.565 3.063 -13.936 1.00 93.38 112 ALA A C 1
ATOM 842 O O . ALA A 1 112 ? 4.804 1.867 -14.102 1.00 93.38 112 ALA A O 1
ATOM 843 N N . VAL A 1 113 ? 3.321 3.543 -13.982 1.00 91.38 113 VAL A N 1
ATOM 844 C CA . VAL A 1 113 ? 2.129 2.715 -14.208 1.00 91.38 113 VAL A CA 1
ATOM 845 C C . VAL A 1 113 ? 2.026 2.249 -15.660 1.00 91.38 113 VAL A C 1
ATOM 847 O O . VAL A 1 113 ? 1.634 1.107 -15.907 1.00 91.38 113 VAL A O 1
ATOM 850 N N . TRP A 1 114 ? 2.415 3.091 -16.618 1.00 92.81 114 TRP A N 1
ATOM 851 C CA . TRP A 1 114 ? 2.531 2.689 -18.016 1.00 92.81 114 TRP A CA 1
ATOM 852 C C . TRP A 1 114 ? 3.562 1.564 -18.178 1.00 92.81 114 TRP A C 1
ATOM 854 O O . TRP A 1 114 ? 3.225 0.513 -18.716 1.00 92.81 114 TRP A O 1
ATOM 864 N N . LEU A 1 115 ? 4.764 1.705 -17.609 1.00 92.06 115 LEU A N 1
ATOM 865 C CA . LEU A 1 115 ? 5.794 0.659 -17.627 1.00 92.06 115 LEU A CA 1
ATOM 866 C C . LEU A 1 115 ? 5.331 -0.642 -16.961 1.00 92.06 115 LEU A C 1
ATOM 868 O O . LEU A 1 115 ? 5.638 -1.717 -17.466 1.00 92.06 115 LEU A O 1
ATOM 872 N N . LEU A 1 116 ? 4.576 -0.566 -15.858 1.00 91.12 116 LEU A N 1
ATOM 873 C CA . LEU A 1 116 ? 3.934 -1.743 -15.259 1.00 91.12 116 LEU A CA 1
ATOM 874 C C . LEU A 1 116 ? 2.992 -2.438 -16.248 1.00 91.12 116 LEU A C 1
ATOM 876 O O . LEU A 1 116 ? 2.969 -3.664 -16.319 1.00 91.12 116 LEU A O 1
ATOM 880 N N . SER A 1 117 ? 2.212 -1.662 -17.007 1.00 89.25 117 SER A N 1
ATOM 881 C CA . SER A 1 117 ? 1.286 -2.207 -18.000 1.00 89.25 117 SER A CA 1
ATOM 882 C C . SER A 1 117 ? 2.001 -2.846 -19.187 1.00 89.25 117 SER A C 1
ATOM 884 O O . SER A 1 117 ? 1.623 -3.941 -19.587 1.00 89.25 117 SER A O 1
ATOM 886 N N . GLU A 1 118 ? 3.064 -2.218 -19.694 1.00 90.00 118 GLU A N 1
ATOM 887 C CA . GLU A 1 118 ? 3.866 -2.762 -20.792 1.00 90.00 118 GLU A CA 1
ATOM 888 C C . GLU A 1 118 ? 4.581 -4.040 -20.370 1.00 90.00 118 GLU A C 1
ATOM 890 O O . GLU A 1 118 ? 4.528 -5.050 -21.065 1.00 90.00 118 GLU A O 1
ATOM 895 N N . MET A 1 119 ? 5.170 -4.042 -19.177 1.00 86.44 119 MET A N 1
ATOM 896 C CA . MET A 1 119 ? 5.820 -5.228 -18.633 1.00 86.44 119 MET A CA 1
ATOM 897 C C . MET A 1 119 ? 4.844 -6.398 -18.449 1.00 86.44 119 MET A C 1
ATOM 899 O O . MET A 1 119 ? 5.227 -7.541 -18.682 1.00 86.44 119 MET A O 1
ATOM 903 N N . ALA A 1 120 ? 3.587 -6.130 -18.079 1.00 84.69 120 ALA A N 1
ATOM 904 C CA . ALA A 1 120 ? 2.555 -7.160 -17.985 1.00 84.69 120 ALA A CA 1
ATOM 905 C C . ALA A 1 120 ? 2.131 -7.715 -19.359 1.00 84.69 120 ALA A C 1
ATOM 907 O O . ALA A 1 120 ? 1.770 -8.884 -19.441 1.00 84.69 120 ALA A O 1
ATOM 908 N N . LYS A 1 121 ? 2.178 -6.908 -20.431 1.00 87.12 121 LYS A N 1
ATOM 909 C CA . LYS A 1 121 ? 1.877 -7.357 -21.806 1.00 87.12 121 LYS A CA 1
ATOM 910 C C . LYS A 1 121 ? 2.964 -8.260 -22.383 1.00 87.12 121 LYS A C 1
ATOM 912 O O . LYS A 1 121 ? 2.661 -9.131 -23.186 1.00 87.12 121 LYS A O 1
ATOM 917 N N . LEU A 1 122 ? 4.217 -8.044 -21.984 1.00 85.62 122 LEU A N 1
ATOM 918 C CA . LEU A 1 122 ? 5.369 -8.800 -22.482 1.00 85.62 122 LEU A CA 1
ATOM 919 C C . LEU A 1 122 ? 5.495 -10.212 -21.885 1.00 85.62 122 LEU A C 1
ATOM 921 O O . LEU A 1 122 ? 6.423 -10.922 -22.261 1.00 85.62 122 LEU A O 1
ATOM 925 N N . ASP A 1 123 ? 4.613 -10.587 -20.949 1.00 79.50 123 ASP A N 1
ATOM 926 C CA . ASP A 1 123 ? 4.570 -11.889 -20.262 1.00 79.50 123 ASP A CA 1
ATOM 927 C C . ASP A 1 123 ? 5.959 -12.439 -19.893 1.00 79.50 123 ASP A C 1
ATOM 929 O O . ASP A 1 123 ? 6.322 -13.586 -20.154 1.00 79.50 123 ASP A O 1
ATOM 933 N N . LEU A 1 124 ? 6.806 -11.568 -19.332 1.00 78.81 124 LEU A N 1
ATOM 934 C CA . LEU A 1 124 ? 8.191 -11.932 -19.062 1.00 78.81 124 LEU A CA 1
ATOM 935 C C . LEU A 1 124 ? 8.217 -13.072 -18.022 1.00 78.81 124 LEU A C 1
ATOM 937 O O . LEU A 1 124 ? 7.705 -12.881 -16.921 1.00 78.81 124 LEU A O 1
ATOM 941 N N . PRO A 1 125 ? 8.898 -14.211 -18.257 1.00 67.50 125 PRO A N 1
ATOM 942 C CA . PRO A 1 125 ? 8.912 -15.347 -17.319 1.00 67.50 125 PRO A CA 1
ATOM 943 C C . PRO A 1 125 ? 9.407 -14.986 -15.908 1.00 67.50 125 PRO A C 1
ATOM 945 O O . PRO A 1 125 ? 9.053 -15.610 -14.912 1.00 67.50 125 PRO A O 1
ATOM 948 N N . LYS A 1 126 ? 10.232 -13.933 -15.810 1.00 68.62 126 LYS A N 1
ATOM 949 C CA . LYS A 1 126 ? 10.783 -13.390 -14.555 1.00 68.62 126 LYS A CA 1
ATOM 950 C C . LYS A 1 126 ? 9.871 -12.363 -13.869 1.00 68.62 126 LYS A C 1
ATOM 952 O O . LYS A 1 126 ? 10.289 -11.750 -12.881 1.00 68.62 126 LYS A O 1
ATOM 957 N N . TRP A 1 127 ? 8.677 -12.131 -14.409 1.00 74.31 127 TRP A N 1
ATOM 958 C CA . TRP A 1 127 ? 7.692 -11.186 -13.890 1.00 74.31 127 TRP A CA 1
ATOM 959 C C . TRP A 1 127 ? 6.997 -11.705 -12.629 1.00 74.31 127 TRP A C 1
ATOM 961 O O . TRP A 1 127 ? 6.493 -10.922 -11.836 1.00 74.31 127 TRP A O 1
ATOM 971 N N . GLN A 1 128 ? 7.041 -13.007 -12.364 1.00 76.62 128 GLN A N 1
ATOM 972 C CA . GLN A 1 128 ? 6.405 -13.574 -11.181 1.00 76.62 128 GLN A CA 1
ATOM 973 C C . GLN A 1 128 ? 7.212 -13.323 -9.892 1.00 76.62 128 GLN A C 1
ATOM 975 O O . GLN A 1 128 ? 8.440 -13.181 -9.884 1.00 76.62 128 GLN A O 1
ATOM 980 N N . GLY A 1 129 ? 6.502 -13.264 -8.764 1.00 86.25 129 GLY A N 1
ATOM 981 C CA . GLY A 1 129 ? 7.092 -13.159 -7.431 1.00 86.25 129 GLY A CA 1
ATOM 982 C C . GLY A 1 129 ? 7.701 -11.787 -7.116 1.00 86.25 129 GLY A C 1
ATOM 983 O O . GLY A 1 129 ? 7.047 -10.748 -7.212 1.00 86.25 129 GLY A O 1
ATOM 984 N N . ARG A 1 130 ? 8.968 -11.772 -6.675 1.00 88.56 130 ARG A N 1
ATOM 985 C CA . ARG A 1 130 ? 9.595 -10.591 -6.042 1.00 88.56 130 ARG A CA 1
ATOM 986 C C . ARG A 1 130 ? 9.738 -9.376 -6.964 1.00 88.56 130 ARG A C 1
ATOM 988 O O . ARG A 1 130 ? 9.677 -8.249 -6.476 1.00 88.56 130 ARG A O 1
ATOM 995 N N . ASN A 1 131 ? 9.928 -9.581 -8.268 1.00 88.56 131 ASN A N 1
ATOM 996 C CA . ASN A 1 131 ? 10.105 -8.471 -9.209 1.00 88.56 131 ASN A CA 1
ATOM 997 C C . ASN A 1 131 ? 8.806 -7.684 -9.403 1.00 88.56 131 ASN A C 1
ATOM 999 O O . ASN A 1 131 ? 8.830 -6.460 -9.266 1.00 88.56 131 ASN A O 1
ATOM 1003 N N . ALA A 1 132 ? 7.681 -8.372 -9.628 1.00 89.75 132 ALA A N 1
ATOM 1004 C CA . ALA A 1 132 ? 6.376 -7.720 -9.673 1.00 89.75 132 ALA A CA 1
ATOM 1005 C C . ALA A 1 132 ? 6.014 -7.062 -8.354 1.00 89.75 132 ALA A C 1
ATOM 1007 O O . ALA A 1 132 ? 5.640 -5.890 -8.347 1.00 89.75 132 ALA A O 1
ATOM 1008 N N . HIS A 1 133 ? 6.223 -7.763 -7.240 1.00 92.88 133 HIS A N 1
ATOM 1009 C CA . HIS A 1 133 ? 5.991 -7.211 -5.912 1.00 92.88 133 HIS A CA 1
ATOM 1010 C C . HIS A 1 133 ? 6.688 -5.848 -5.727 1.00 92.88 133 HIS A C 1
ATOM 1012 O O . HIS A 1 133 ? 6.064 -4.862 -5.331 1.00 92.88 133 HIS A O 1
ATOM 1018 N N . TRP A 1 134 ? 7.977 -5.754 -6.074 1.00 92.19 134 TRP A N 1
ATOM 1019 C CA . TRP A 1 134 ? 8.729 -4.501 -5.981 1.00 92.19 134 TRP A CA 1
ATOM 1020 C C . TRP A 1 134 ? 8.280 -3.430 -6.970 1.00 92.19 134 TRP A C 1
ATOM 1022 O O . TRP A 1 134 ? 8.234 -2.258 -6.597 1.00 92.19 134 TRP A O 1
ATOM 1032 N N . ALA A 1 135 ? 7.960 -3.806 -8.206 1.00 92.06 135 ALA A N 1
ATOM 1033 C CA . ALA A 1 135 ? 7.510 -2.861 -9.218 1.00 92.06 135 ALA A CA 1
ATOM 1034 C C . ALA A 1 135 ? 6.182 -2.196 -8.811 1.00 92.06 135 ALA A C 1
ATOM 1036 O O . ALA A 1 135 ? 6.065 -0.972 -8.873 1.00 92.06 135 ALA A O 1
ATOM 1037 N N . TYR A 1 136 ? 5.223 -2.975 -8.301 1.00 94.69 136 TYR A N 1
ATOM 1038 C CA . TYR A 1 136 ? 3.969 -2.437 -7.771 1.00 94.69 136 TYR A CA 1
ATOM 1039 C C . TYR A 1 136 ? 4.192 -1.541 -6.554 1.00 94.69 136 TYR A C 1
ATOM 1041 O O . TYR A 1 136 ? 3.630 -0.451 -6.500 1.00 94.69 136 TYR A O 1
ATOM 1049 N N . CYS A 1 137 ? 5.052 -1.942 -5.612 1.00 95.19 137 CYS A N 1
ATOM 1050 C CA . CYS A 1 137 ? 5.385 -1.104 -4.457 1.00 95.19 137 CYS A CA 1
ATOM 1051 C C . CYS A 1 137 ? 5.962 0.258 -4.877 1.00 95.19 137 CYS A C 1
ATOM 1053 O O . CYS A 1 137 ? 5.530 1.297 -4.382 1.00 95.19 137 CYS A O 1
ATOM 1055 N N . ALA A 1 138 ? 6.900 0.261 -5.828 1.00 93.12 138 ALA A N 1
ATOM 1056 C CA . ALA A 1 138 ? 7.514 1.486 -6.330 1.00 93.12 138 ALA A CA 1
ATOM 1057 C C . ALA A 1 138 ? 6.514 2.399 -7.057 1.00 93.12 138 ALA A C 1
ATOM 1059 O O . ALA A 1 138 ? 6.567 3.617 -6.889 1.00 93.12 138 ALA A O 1
ATOM 1060 N N . ALA A 1 139 ? 5.593 1.832 -7.839 1.00 94.06 139 ALA A N 1
ATOM 1061 C CA . ALA A 1 139 ? 4.539 2.614 -8.473 1.00 94.06 139 ALA A CA 1
ATOM 1062 C C . ALA A 1 139 ? 3.566 3.194 -7.435 1.00 94.06 139 ALA A C 1
ATOM 1064 O O . ALA A 1 139 ? 3.280 4.388 -7.479 1.00 94.06 139 ALA A O 1
ATOM 1065 N N . LEU A 1 140 ? 3.120 2.387 -6.467 1.00 95.62 140 LEU A N 1
ATOM 1066 C CA . LEU A 1 140 ? 2.214 2.812 -5.393 1.00 95.62 140 LEU A CA 1
ATOM 1067 C C . LEU A 1 140 ? 2.811 3.922 -4.518 1.00 95.62 140 LEU A C 1
ATOM 1069 O O . LEU A 1 140 ? 2.078 4.804 -4.085 1.00 95.62 140 LEU A O 1
ATOM 1073 N N . ASP A 1 141 ? 4.130 3.935 -4.306 1.00 94.94 141 ASP A N 1
ATOM 1074 C CA . ASP A 1 141 ? 4.823 5.026 -3.601 1.00 94.94 141 ASP A CA 1
ATOM 1075 C C . ASP A 1 141 ? 4.773 6.367 -4.356 1.00 94.94 141 ASP A C 1
ATOM 1077 O O . ASP A 1 141 ? 4.864 7.428 -3.737 1.00 94.94 141 ASP A O 1
ATOM 1081 N N . GLY A 1 142 ? 4.655 6.331 -5.686 1.00 92.50 142 GLY A N 1
ATOM 1082 C CA . GLY A 1 142 ? 4.614 7.523 -6.533 1.00 92.50 142 GLY A CA 1
ATOM 1083 C C . GLY A 1 142 ? 3.207 8.066 -6.791 1.00 92.50 142 GLY A C 1
ATOM 1084 O O . GLY A 1 142 ? 3.076 9.224 -7.192 1.00 92.50 142 GLY A O 1
ATOM 1085 N N . VAL A 1 143 ? 2.161 7.255 -6.595 1.00 93.56 143 VAL A N 1
ATOM 1086 C CA . VAL A 1 143 ? 0.779 7.616 -6.943 1.00 93.56 143 VAL A CA 1
ATOM 1087 C C . VAL A 1 143 ? 0.230 8.683 -5.977 1.00 93.56 143 VAL A C 1
ATOM 1089 O O . VAL A 1 143 ? 0.153 8.444 -4.774 1.00 93.56 143 VAL A O 1
ATOM 1092 N N . PRO A 1 144 ? -0.222 9.851 -6.475 1.00 93.06 144 PRO A N 1
ATOM 1093 C CA . PRO A 1 144 ? -0.698 10.941 -5.618 1.00 93.06 144 PRO A CA 1
ATOM 1094 C C . PRO A 1 144 ? -2.168 10.800 -5.192 1.00 93.06 144 PRO A C 1
ATOM 1096 O O . PRO A 1 144 ? -2.606 11.481 -4.269 1.00 93.06 144 PRO A O 1
ATOM 1099 N N . SER A 1 145 ? -2.953 9.968 -5.883 1.00 93.19 145 SER A N 1
ATOM 1100 C CA . SER A 1 145 ? -4.392 9.821 -5.642 1.00 93.19 145 SER A CA 1
ATOM 1101 C C . SER A 1 145 ? -4.695 8.539 -4.872 1.00 93.19 145 SER A C 1
ATOM 1103 O O . SER A 1 145 ? -4.315 7.456 -5.317 1.00 93.19 145 SER A O 1
ATOM 1105 N N . LYS A 1 146 ? -5.434 8.653 -3.758 1.00 91.75 146 LYS A N 1
ATOM 1106 C CA . LYS A 1 146 ? -5.878 7.499 -2.955 1.00 91.75 146 LYS A CA 1
ATOM 1107 C C . LYS A 1 146 ? -6.683 6.503 -3.806 1.00 91.75 146 LYS A C 1
ATOM 1109 O O . LYS A 1 146 ? -6.409 5.309 -3.741 1.00 91.75 146 LYS A O 1
ATOM 1114 N N . ASP A 1 147 ? -7.582 6.987 -4.663 1.00 91.69 147 ASP A N 1
ATOM 1115 C CA . ASP A 1 147 ? -8.435 6.137 -5.512 1.00 91.69 147 ASP A CA 1
ATOM 1116 C C . ASP A 1 147 ? -7.615 5.345 -6.534 1.00 91.69 147 ASP A C 1
ATOM 1118 O O . ASP A 1 147 ? -7.822 4.150 -6.737 1.00 91.69 147 ASP A O 1
ATOM 1122 N N . LEU A 1 148 ? -6.629 6.003 -7.151 1.00 93.38 148 LEU A N 1
ATOM 1123 C CA . LEU A 1 148 ? -5.752 5.346 -8.113 1.00 93.38 148 LEU A CA 1
ATOM 1124 C C . LEU A 1 148 ? -4.840 4.327 -7.423 1.00 93.38 148 LEU A C 1
ATOM 1126 O O . LEU A 1 148 ? -4.611 3.248 -7.962 1.00 93.38 148 LEU A O 1
ATOM 1130 N N . ALA A 1 149 ? -4.335 4.650 -6.231 1.00 95.56 149 ALA A N 1
ATOM 1131 C CA . ALA A 1 149 ? -3.527 3.723 -5.451 1.00 95.56 149 ALA A CA 1
ATOM 1132 C C . ALA A 1 149 ? -4.341 2.480 -5.059 1.00 95.56 149 ALA A C 1
ATOM 1134 O O . ALA A 1 149 ? -3.838 1.367 -5.179 1.00 95.56 149 ALA A O 1
ATOM 1135 N N . GLN A 1 150 ? -5.609 2.646 -4.664 1.00 94.56 150 GLN A N 1
ATOM 1136 C CA . GLN A 1 150 ? -6.517 1.528 -4.392 1.00 94.56 150 GLN A CA 1
ATOM 1137 C C . GLN A 1 150 ? -6.773 0.673 -5.637 1.00 94.56 150 GLN A C 1
ATOM 1139 O O . GLN A 1 150 ? -6.684 -0.549 -5.551 1.00 94.56 150 GLN A O 1
ATOM 1144 N N . ALA A 1 151 ? -7.051 1.290 -6.791 1.00 93.81 151 ALA A N 1
ATOM 1145 C CA . ALA A 1 151 ? -7.270 0.567 -8.044 1.00 93.81 151 ALA A CA 1
ATOM 1146 C C . ALA A 1 151 ? -6.022 -0.223 -8.473 1.00 93.81 151 ALA A C 1
ATOM 1148 O O . ALA A 1 151 ? -6.113 -1.401 -8.810 1.00 93.81 151 ALA A O 1
ATOM 1149 N N . LEU A 1 152 ? -4.841 0.397 -8.389 1.00 95.50 152 LEU A N 1
ATOM 1150 C CA . LEU A 1 152 ? -3.573 -0.256 -8.710 1.00 95.50 152 LEU A CA 1
AT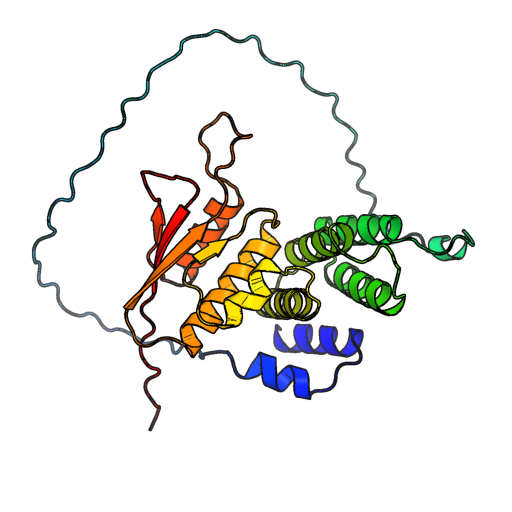OM 1151 C C . LEU A 1 152 ? -3.238 -1.384 -7.721 1.00 95.50 152 LEU A C 1
ATOM 1153 O O . LEU A 1 152 ? -2.704 -2.417 -8.121 1.00 95.50 152 LEU A O 1
ATOM 1157 N N . PHE A 1 153 ? -3.560 -1.205 -6.438 1.00 96.62 153 PHE A N 1
ATOM 1158 C CA . PHE A 1 153 ? -3.401 -2.246 -5.426 1.00 96.62 153 PHE A CA 1
ATOM 1159 C C . PHE A 1 153 ? -4.356 -3.419 -5.675 1.00 96.62 153 PHE A C 1
ATOM 1161 O O . PHE A 1 153 ? -3.925 -4.565 -5.624 1.00 96.62 153 PHE A O 1
ATOM 1168 N N . GLN A 1 154 ? -5.621 -3.151 -6.015 1.00 95.25 154 GLN A N 1
ATOM 1169 C CA . GLN A 1 154 ? -6.585 -4.182 -6.406 1.00 95.25 154 GLN A CA 1
ATOM 1170 C C . GLN A 1 154 ? -6.088 -4.977 -7.620 1.00 95.25 154 GLN A C 1
ATOM 1172 O O . GLN A 1 154 ? -6.077 -6.201 -7.555 1.00 95.25 154 GLN A O 1
ATOM 1177 N N . GLU A 1 155 ? -5.585 -4.303 -8.664 1.00 93.94 155 GLU A N 1
ATOM 1178 C CA . GLU A 1 155 ? -4.985 -4.971 -9.831 1.00 93.94 155 GLU A CA 1
ATOM 1179 C C . GLU A 1 155 ? -3.851 -5.925 -9.407 1.00 93.94 155 GLU A C 1
ATOM 1181 O O . GLU A 1 155 ? -3.747 -7.040 -9.916 1.00 93.94 155 GLU A O 1
ATOM 1186 N N . ALA A 1 156 ? -3.005 -5.513 -8.459 1.00 94.31 156 ALA A N 1
ATOM 1187 C CA . ALA A 1 156 ? -1.922 -6.349 -7.944 1.00 94.31 156 ALA A CA 1
ATOM 1188 C C . ALA A 1 156 ? -2.433 -7.587 -7.185 1.00 94.31 156 ALA A C 1
ATOM 1190 O O . ALA A 1 156 ? -1.857 -8.670 -7.316 1.00 94.31 156 ALA A O 1
ATOM 1191 N N . VAL A 1 157 ? -3.508 -7.442 -6.402 1.00 94.50 157 VAL A N 1
ATOM 1192 C CA . VAL A 1 157 ? -4.158 -8.557 -5.694 1.00 94.50 157 VAL A CA 1
ATOM 1193 C C . VAL A 1 157 ? -4.781 -9.537 -6.688 1.00 94.50 157 VAL A C 1
ATOM 1195 O O . VAL A 1 157 ? -4.532 -10.736 -6.585 1.00 94.50 157 VAL A O 1
ATOM 1198 N N . ASP A 1 158 ? -5.512 -9.042 -7.689 1.00 92.12 158 ASP A N 1
ATOM 1199 C CA . ASP A 1 158 ? -6.178 -9.876 -8.702 1.00 92.12 158 ASP A CA 1
ATOM 1200 C C . ASP A 1 158 ? -5.168 -10.701 -9.510 1.00 92.12 158 ASP A C 1
ATOM 1202 O O . ASP A 1 158 ? -5.405 -11.863 -9.836 1.00 92.12 158 ASP A O 1
ATOM 1206 N N . ARG A 1 159 ? -3.989 -10.126 -9.766 1.00 90.25 159 ARG A N 1
ATOM 1207 C CA . ARG A 1 159 ? -2.863 -10.788 -10.440 1.00 90.25 159 ARG A CA 1
ATOM 1208 C C . ARG A 1 159 ? -2.025 -11.693 -9.529 1.00 90.25 159 ARG A C 1
ATOM 1210 O O . ARG A 1 159 ? -0.977 -12.159 -9.967 1.00 90.25 159 ARG A O 1
ATOM 1217 N N . GLN A 1 160 ? -2.431 -11.917 -8.276 1.00 92.12 160 GLN A N 1
ATOM 1218 C CA . GLN A 1 160 ? -1.683 -12.714 -7.291 1.00 92.12 160 GLN A CA 1
ATOM 1219 C C . GLN A 1 160 ? -0.256 -12.192 -7.023 1.00 92.12 160 GLN A C 1
ATOM 1221 O O . GLN A 1 160 ? 0.627 -12.942 -6.609 1.00 92.12 160 GLN A O 1
ATOM 1226 N N . ILE A 1 161 ? -0.007 -10.893 -7.232 1.00 93.06 161 ILE A N 1
ATOM 1227 C CA . ILE A 1 161 ? 1.279 -10.260 -6.889 1.00 93.06 161 ILE A CA 1
ATOM 1228 C C . ILE A 1 161 ? 1.404 -10.084 -5.377 1.00 93.06 161 ILE A C 1
ATOM 1230 O O . ILE A 1 161 ? 2.501 -10.181 -4.821 1.00 93.06 161 ILE A O 1
ATOM 1234 N N . PHE A 1 162 ? 0.271 -9.853 -4.714 1.00 94.50 162 PHE A N 1
ATOM 1235 C CA . PHE A 1 162 ? 0.165 -9.836 -3.263 1.00 94.50 162 PHE A CA 1
ATOM 1236 C C . PHE A 1 162 ? -0.743 -10.984 -2.783 1.00 94.50 162 PHE A C 1
ATOM 1238 O O . PHE A 1 162 ? -1.887 -10.744 -2.382 1.00 94.50 162 PHE A O 1
ATOM 1245 N N . PRO A 1 163 ? -0.267 -12.244 -2.849 1.00 92.56 163 PRO A N 1
ATOM 1246 C CA . PRO A 1 163 ? -1.098 -13.421 -2.590 1.00 92.56 163 PRO A CA 1
ATOM 1247 C C . PRO A 1 163 ? -1.686 -13.428 -1.174 1.00 92.56 163 PRO A C 1
ATOM 1249 O O . PRO A 1 163 ? -2.807 -13.887 -0.977 1.00 92.56 163 PRO A O 1
ATOM 1252 N N . GLN A 1 164 ? -0.998 -12.823 -0.198 1.00 92.50 164 GLN A N 1
ATOM 1253 C CA . GLN A 1 164 ? -1.479 -12.730 1.181 1.00 92.50 164 GLN A CA 1
ATOM 1254 C C . GLN A 1 164 ? -2.788 -11.935 1.335 1.00 92.50 164 GLN A C 1
ATOM 1256 O O . GLN A 1 164 ? -3.452 -12.066 2.358 1.00 92.50 164 GLN A O 1
ATOM 1261 N N . PHE A 1 165 ? -3.180 -11.126 0.342 1.00 93.56 165 PHE A N 1
ATOM 1262 C CA . PHE A 1 165 ? -4.449 -10.386 0.365 1.00 93.56 165 PHE A CA 1
ATOM 1263 C C . PHE A 1 165 ? -5.543 -11.031 -0.491 1.00 93.56 165 PHE A C 1
ATOM 1265 O O . PHE A 1 165 ? -6.698 -10.622 -0.379 1.00 93.56 165 PHE A O 1
ATOM 1272 N N . ALA A 1 166 ? -5.230 -12.035 -1.318 1.00 88.12 166 ALA A N 1
ATOM 1273 C CA . ALA A 1 166 ? -6.234 -12.707 -2.144 1.00 88.12 166 ALA A CA 1
ATOM 1274 C C . ALA A 1 166 ? -7.289 -13.406 -1.268 1.00 88.12 166 ALA A C 1
ATOM 1276 O O . ALA A 1 166 ? -8.492 -13.250 -1.478 1.00 88.12 166 ALA A O 1
ATOM 1277 N N . GLU A 1 167 ? -6.841 -14.085 -0.212 1.00 81.81 167 GLU A N 1
ATOM 1278 C CA . GLU A 1 167 ? -7.708 -14.774 0.753 1.00 81.81 167 GLU A CA 1
ATOM 1279 C C . GLU A 1 167 ? -8.420 -13.805 1.713 1.00 81.81 167 GLU A C 1
ATOM 1281 O O . GLU A 1 167 ? -9.489 -14.104 2.248 1.00 81.81 167 GLU A O 1
ATOM 1286 N N . MET A 1 168 ? -7.890 -12.587 1.888 1.00 84.06 168 MET A N 1
ATOM 1287 C CA . MET A 1 168 ? -8.478 -11.579 2.779 1.00 84.06 168 MET A CA 1
ATOM 1288 C C . MET A 1 168 ? -9.841 -11.053 2.310 1.00 84.06 168 MET A C 1
ATOM 1290 O O . MET A 1 168 ? -10.540 -10.400 3.090 1.00 84.06 168 MET A O 1
ATOM 1294 N N . ALA A 1 169 ? -10.259 -11.360 1.077 1.00 69.38 169 ALA A N 1
ATOM 1295 C CA . ALA A 1 169 ? -11.588 -11.032 0.563 1.00 69.38 169 ALA A CA 1
ATOM 1296 C C . ALA A 1 169 ? -12.739 -11.606 1.417 1.00 69.38 169 ALA A C 1
ATOM 1298 O O . ALA A 1 169 ? -13.858 -11.107 1.337 1.00 69.38 169 ALA A O 1
ATOM 1299 N N . GLN A 1 170 ? -12.466 -12.599 2.268 1.00 78.31 170 GLN A N 1
ATOM 1300 C CA . GLN A 1 170 ? -13.459 -13.303 3.086 1.00 78.31 170 GLN A CA 1
ATOM 1301 C C . GLN A 1 170 ? -13.688 -12.687 4.483 1.00 78.31 170 GLN A C 1
ATOM 1303 O O . GLN A 1 170 ? -14.225 -13.342 5.370 1.00 78.31 170 GLN A O 1
ATOM 1308 N N . GLY A 1 171 ? -13.284 -11.431 4.711 1.00 81.75 171 GLY A N 1
ATOM 1309 C CA . GLY A 1 171 ? -13.521 -10.743 5.991 1.00 81.75 171 GLY A CA 1
ATOM 1310 C C . GLY A 1 171 ? -12.456 -11.003 7.056 1.00 81.75 171 GLY A C 1
ATOM 1311 O O . GLY A 1 171 ? -12.746 -10.984 8.253 1.00 81.75 171 GLY A O 1
ATOM 1312 N N . CYS A 1 172 ? -11.208 -11.230 6.636 1.00 89.69 172 CYS A N 1
ATOM 1313 C CA . CYS A 1 172 ? -10.092 -11.353 7.568 1.00 89.69 172 CYS A CA 1
ATOM 1314 C C . CYS A 1 172 ? -9.934 -10.072 8.410 1.00 89.69 172 CYS A C 1
ATOM 1316 O O . CYS A 1 172 ? -9.835 -8.965 7.873 1.00 89.69 172 CYS A O 1
ATOM 1318 N N . ARG A 1 173 ? -9.871 -10.236 9.739 1.00 92.81 173 ARG A N 1
ATOM 1319 C CA . ARG A 1 173 ? -9.730 -9.141 10.720 1.00 92.81 173 ARG A CA 1
ATOM 1320 C C . ARG A 1 173 ? -8.283 -8.739 10.996 1.00 92.81 173 ARG A C 1
ATOM 1322 O O . ARG A 1 173 ? -8.051 -7.804 11.758 1.00 92.81 173 ARG A O 1
ATOM 1329 N N . THR A 1 174 ? -7.323 -9.427 10.384 1.00 95.12 174 THR A N 1
ATOM 1330 C CA . THR A 1 174 ? -5.899 -9.120 10.517 1.00 95.12 174 THR A CA 1
ATOM 1331 C C . THR A 1 174 ? -5.336 -8.721 9.163 1.00 95.12 174 THR A C 1
ATOM 1333 O O . THR A 1 174 ? -5.339 -9.520 8.232 1.00 95.12 174 THR A O 1
ATOM 1336 N N . LEU A 1 175 ? -4.828 -7.498 9.062 1.00 96.44 175 LEU A N 1
ATOM 1337 C CA . LEU A 1 175 ? -4.133 -6.989 7.888 1.00 96.44 175 LEU A CA 1
ATOM 1338 C C . LEU A 1 175 ? -2.630 -7.024 8.122 1.00 96.44 175 LEU A C 1
ATOM 1340 O O . LEU A 1 175 ? -2.126 -6.311 8.988 1.00 96.44 175 LEU A O 1
ATOM 1344 N N . ASP A 1 176 ? -1.908 -7.817 7.337 1.00 96.06 176 ASP A N 1
ATOM 1345 C CA . ASP A 1 176 ? -0.453 -7.875 7.420 1.00 96.06 176 ASP A CA 1
ATOM 1346 C C . ASP A 1 176 ? 0.214 -7.026 6.333 1.00 96.06 176 ASP A C 1
ATOM 1348 O O . ASP A 1 176 ? 0.058 -7.265 5.139 1.00 96.06 176 ASP A O 1
ATOM 1352 N N . LEU A 1 177 ? 0.950 -6.003 6.764 1.00 96.56 177 LEU A N 1
ATOM 1353 C CA . LEU A 1 177 ? 1.626 -5.028 5.912 1.00 96.56 177 LEU A CA 1
ATOM 1354 C C . LEU A 1 177 ? 3.133 -5.281 5.815 1.00 96.56 177 LEU A C 1
ATOM 1356 O O . LEU A 1 177 ? 3.862 -4.439 5.281 1.00 96.56 177 LEU A O 1
ATOM 1360 N N . HIS A 1 178 ? 3.643 -6.392 6.358 1.00 90.75 178 HIS A N 1
ATOM 1361 C CA . HIS A 1 178 ? 5.065 -6.689 6.247 1.00 90.75 178 HIS A CA 1
ATOM 1362 C C . HIS A 1 178 ? 5.488 -6.813 4.777 1.00 90.75 178 HIS A C 1
ATOM 1364 O O . HIS A 1 178 ? 4.752 -7.286 3.916 1.00 90.75 178 HIS A O 1
ATOM 1370 N N . GLY A 1 179 ? 6.707 -6.367 4.482 1.00 91.12 179 GLY A N 1
ATOM 1371 C CA . GLY A 1 179 ? 7.263 -6.436 3.131 1.00 91.12 179 GLY A CA 1
ATOM 1372 C C . GLY A 1 179 ? 6.747 -5.370 2.161 1.00 91.12 179 GLY A C 1
ATOM 1373 O O . GLY A 1 179 ? 7.413 -5.137 1.156 1.00 91.12 179 GLY A O 1
ATOM 1374 N N . LEU A 1 180 ? 5.653 -4.667 2.467 1.00 95.88 180 LEU A N 1
ATOM 1375 C CA . LEU A 1 180 ? 5.156 -3.575 1.632 1.00 95.88 180 LEU A CA 1
ATOM 1376 C C . LEU A 1 180 ? 5.997 -2.299 1.779 1.00 95.88 180 LEU A C 1
ATOM 1378 O O . LEU A 1 180 ? 6.630 -2.047 2.808 1.00 95.88 180 LEU A O 1
ATOM 1382 N N . SER A 1 181 ? 5.983 -1.462 0.742 1.00 95.12 181 SER A N 1
ATOM 1383 C CA . SER A 1 181 ? 6.430 -0.072 0.852 1.00 95.12 181 SER A CA 1
ATOM 1384 C C . SER A 1 181 ? 5.394 0.788 1.587 1.00 95.12 181 SER A C 1
ATOM 1386 O O . SER A 1 181 ? 4.296 0.334 1.904 1.00 95.12 181 SER A O 1
ATOM 1388 N N . VAL A 1 182 ? 5.725 2.051 1.872 1.00 95.62 182 VAL A N 1
ATOM 1389 C CA . VAL A 1 182 ? 4.812 2.955 2.594 1.00 95.62 182 VAL A CA 1
ATOM 1390 C C . VAL A 1 182 ? 3.553 3.251 1.773 1.00 95.62 182 VAL A C 1
ATOM 1392 O O . VAL A 1 182 ? 2.455 3.179 2.317 1.00 95.62 182 VAL A O 1
ATOM 1395 N N . GLY A 1 183 ? 3.685 3.542 0.478 1.00 95.81 183 GLY A N 1
ATOM 1396 C CA . GLY A 1 183 ? 2.553 3.790 -0.415 1.00 95.81 183 GLY A CA 1
ATOM 1397 C C . GLY A 1 183 ? 1.713 2.538 -0.644 1.00 95.81 183 GLY A C 1
ATOM 1398 O O . GLY A 1 183 ? 0.487 2.601 -0.570 1.00 95.81 183 GLY A O 1
ATOM 1399 N N . ALA A 1 184 ? 2.352 1.376 -0.818 1.00 97.12 184 ALA A N 1
ATOM 1400 C CA . ALA A 1 184 ? 1.628 0.112 -0.938 1.00 97.12 184 ALA A CA 1
ATOM 1401 C C . ALA A 1 184 ? 0.870 -0.249 0.345 1.00 97.12 184 ALA A C 1
ATOM 1403 O O . ALA A 1 184 ? -0.286 -0.655 0.277 1.00 97.12 184 ALA A O 1
ATOM 1404 N N . ALA A 1 185 ? 1.473 -0.035 1.516 1.00 97.56 185 ALA A N 1
ATOM 1405 C CA . ALA A 1 185 ? 0.804 -0.231 2.795 1.00 97.56 185 ALA A CA 1
ATOM 1406 C C . ALA A 1 185 ? -0.387 0.725 2.979 1.00 97.56 185 ALA A C 1
ATOM 1408 O O . ALA A 1 185 ? -1.436 0.307 3.464 1.00 97.56 185 ALA A O 1
ATOM 1409 N N . ALA A 1 186 ? -0.260 1.990 2.561 1.00 97.62 186 ALA A N 1
ATOM 1410 C CA . ALA A 1 186 ? -1.357 2.957 2.608 1.00 97.62 186 ALA A CA 1
ATOM 1411 C C . ALA A 1 186 ? -2.540 2.509 1.737 1.00 97.62 186 ALA A C 1
ATOM 1413 O O . ALA A 1 186 ? -3.695 2.555 2.169 1.00 97.62 186 ALA A O 1
ATOM 1414 N N . ALA A 1 187 ? -2.242 2.033 0.524 1.00 97.50 187 ALA A N 1
ATOM 1415 C CA . ALA A 1 187 ? -3.235 1.497 -0.396 1.00 97.50 187 ALA A CA 1
ATOM 1416 C C . ALA A 1 187 ? -3.904 0.234 0.168 1.00 97.50 187 ALA A C 1
ATOM 1418 O O . ALA A 1 187 ? -5.129 0.141 0.133 1.00 97.50 187 ALA A O 1
ATOM 1419 N N . ALA A 1 188 ? -3.126 -0.678 0.762 1.00 97.50 188 ALA A N 1
ATOM 1420 C CA . ALA A 1 188 ? -3.620 -1.898 1.398 1.00 97.50 188 ALA A CA 1
ATOM 1421 C C . ALA A 1 188 ? -4.603 -1.609 2.543 1.00 97.50 188 ALA A C 1
ATOM 1423 O O . ALA A 1 188 ? -5.670 -2.216 2.603 1.00 97.50 188 ALA A O 1
ATOM 1424 N N . VAL A 1 189 ? -4.282 -0.653 3.427 1.00 97.00 189 VAL A N 1
ATOM 1425 C CA . VAL A 1 189 ? -5.175 -0.246 4.529 1.00 97.00 189 VAL A CA 1
ATOM 1426 C C . VAL A 1 189 ? -6.483 0.315 3.987 1.00 97.00 189 VAL A C 1
ATOM 1428 O O . VAL A 1 189 ? -7.552 -0.122 4.405 1.00 97.00 189 VAL A O 1
ATOM 1431 N N . CYS A 1 190 ? -6.410 1.237 3.024 1.00 96.00 190 CYS A N 1
ATOM 1432 C CA . CYS A 1 190 ? -7.600 1.800 2.391 1.00 96.00 190 CYS A CA 1
ATOM 1433 C C . CYS A 1 190 ? -8.484 0.715 1.750 1.00 96.00 190 CYS A C 1
ATOM 1435 O O . CYS A 1 190 ? -9.689 0.662 1.990 1.00 96.00 190 CYS A O 1
ATOM 1437 N N . TRP A 1 191 ? -7.865 -0.162 0.957 1.00 95.44 191 TRP A N 1
ATOM 1438 C CA . TRP A 1 191 ? -8.510 -1.278 0.266 1.00 95.44 191 TRP A CA 1
ATOM 1439 C C . TRP A 1 191 ? -9.197 -2.247 1.236 1.00 95.44 191 TRP A C 1
ATOM 1441 O O . TRP A 1 191 ? -10.326 -2.682 1.001 1.00 95.44 191 TRP A O 1
ATOM 1451 N N . TRP A 1 192 ? -8.534 -2.565 2.348 1.00 95.19 192 TRP A N 1
ATOM 1452 C CA . TRP A 1 192 ? -9.045 -3.487 3.356 1.00 95.19 192 TRP A CA 1
ATOM 1453 C C . TRP A 1 192 ? -10.196 -2.885 4.164 1.00 95.19 192 TRP A C 1
ATOM 1455 O O . TRP A 1 192 ? -11.228 -3.533 4.321 1.00 95.19 192 TRP A O 1
ATOM 1465 N N . LEU A 1 193 ? -10.078 -1.631 4.610 1.00 93.12 193 LEU A N 1
ATOM 1466 C CA . LEU A 1 193 ? -11.149 -0.947 5.344 1.00 93.12 193 LEU A CA 1
ATOM 1467 C C . LEU A 1 193 ? -12.422 -0.810 4.501 1.00 93.12 193 LEU A C 1
ATOM 1469 O O . LEU A 1 193 ? -13.518 -1.044 5.004 1.00 93.12 193 LEU A O 1
ATOM 1473 N N . GLN A 1 194 ? -12.286 -0.510 3.207 1.00 91.44 194 GLN A N 1
ATOM 1474 C CA . GLN A 1 194 ? -13.417 -0.455 2.279 1.00 91.44 194 GLN A CA 1
ATOM 1475 C C . GLN A 1 194 ? -14.116 -1.818 2.138 1.00 91.44 194 GLN A C 1
ATOM 1477 O O . GLN A 1 194 ? -15.335 -1.883 1.990 1.00 91.44 194 GLN A O 1
ATOM 1482 N N . ARG A 1 195 ? -13.366 -2.925 2.199 1.00 90.62 195 ARG A N 1
ATOM 1483 C CA . ARG A 1 195 ? -13.939 -4.279 2.217 1.00 90.62 195 ARG A CA 1
ATOM 1484 C C . ARG A 1 195 ? -14.636 -4.585 3.531 1.00 90.62 195 ARG A C 1
ATOM 1486 O O . ARG A 1 195 ? -15.763 -5.068 3.501 1.00 90.62 195 ARG A O 1
ATOM 1493 N N . LEU A 1 196 ? -14.012 -4.266 4.663 1.00 90.19 196 LEU A N 1
ATOM 1494 C CA . LEU A 1 196 ? -14.646 -4.427 5.971 1.00 90.19 196 LEU A CA 1
ATOM 1495 C C . LEU A 1 196 ? -15.967 -3.652 6.039 1.00 90.19 196 LEU A C 1
ATOM 1497 O O . LEU A 1 196 ? -16.961 -4.203 6.497 1.00 90.19 196 LEU A O 1
ATOM 1501 N N . GLN A 1 197 ? -16.019 -2.439 5.484 1.00 90.12 197 GLN A N 1
ATOM 1502 C CA . GLN A 1 197 ? -17.245 -1.643 5.412 1.00 90.12 197 GLN A CA 1
ATOM 1503 C C . GLN A 1 197 ? -18.378 -2.353 4.659 1.00 90.12 197 GLN A C 1
ATOM 1505 O O . GLN A 1 197 ? -19.538 -2.229 5.040 1.00 90.12 197 GLN A O 1
ATOM 1510 N N . LYS A 1 198 ? -18.056 -3.096 3.593 1.00 88.44 198 LYS A N 1
ATOM 1511 C CA . LYS A 1 198 ? -19.041 -3.849 2.798 1.00 88.44 198 LYS A CA 1
ATOM 1512 C C . LYS A 1 198 ? -19.523 -5.122 3.496 1.00 88.44 198 LYS A C 1
ATOM 1514 O O . LYS A 1 198 ? -20.632 -5.569 3.225 1.00 88.44 198 LYS A O 1
ATOM 1519 N N . LEU A 1 199 ? -18.684 -5.720 4.341 1.00 83.69 199 LEU A N 1
ATOM 1520 C CA . LEU A 1 199 ? -18.944 -7.013 4.982 1.00 83.69 199 LEU A CA 1
ATOM 1521 C C . LEU A 1 199 ? -19.579 -6.889 6.373 1.00 83.69 199 LEU A C 1
ATOM 1523 O O . LEU A 1 199 ? -20.195 -7.840 6.849 1.00 83.69 199 LEU A O 1
ATOM 1527 N N . ALA A 1 200 ? -19.378 -5.768 7.063 1.00 72.88 200 ALA A N 1
ATOM 1528 C CA . ALA A 1 200 ? -19.577 -5.712 8.504 1.00 72.88 200 ALA A CA 1
ATOM 1529 C C . ALA A 1 200 ? -20.963 -5.208 8.941 1.00 72.88 200 ALA A C 1
ATOM 1531 O O . ALA A 1 200 ? -21.438 -4.152 8.525 1.00 72.88 200 ALA A O 1
ATOM 1532 N N . ALA A 1 201 ? -21.533 -5.939 9.905 1.00 65.31 201 ALA A N 1
ATOM 1533 C CA . ALA A 1 201 ? -22.346 -5.383 10.985 1.00 65.31 201 ALA A CA 1
ATOM 1534 C C . ALA A 1 201 ? -21.445 -4.617 11.985 1.00 65.31 201 ALA A C 1
ATOM 1536 O O . ALA A 1 201 ? -20.245 -4.880 12.071 1.00 65.31 201 ALA A O 1
ATOM 1537 N N . SER A 1 202 ? -22.012 -3.666 12.732 1.00 70.88 202 SER A N 1
ATOM 1538 C CA . SER A 1 202 ? -21.291 -2.726 13.612 1.00 70.88 202 SER A CA 1
ATOM 1539 C C . SER A 1 202 ? -20.347 -3.384 14.641 1.00 70.88 202 SER A C 1
ATOM 1541 O O . SER A 1 202 ? -20.663 -4.442 15.179 1.00 70.88 202 SER A O 1
ATOM 1543 N N . ASN A 1 203 ? -19.257 -2.682 14.989 1.00 81.50 203 ASN A N 1
ATOM 1544 C CA . ASN A 1 203 ? -18.299 -2.949 16.079 1.00 81.50 203 ASN A CA 1
ATOM 1545 C C . ASN A 1 203 ? -17.431 -4.212 15.937 1.00 81.50 203 ASN A C 1
ATOM 1547 O O . ASN A 1 203 ? -17.617 -5.197 16.654 1.00 81.50 203 ASN A O 1
ATOM 1551 N N . GLN A 1 204 ? -16.412 -4.163 15.075 1.00 87.69 204 GLN A N 1
ATOM 1552 C CA . GLN A 1 204 ? -15.429 -5.246 14.944 1.00 87.69 204 GLN A CA 1
ATOM 1553 C C . GLN A 1 204 ? -14.029 -4.816 15.400 1.00 87.69 204 GLN A C 1
ATOM 1555 O O . GLN A 1 204 ? -13.487 -3.822 14.915 1.00 87.69 204 GLN A O 1
ATOM 1560 N N . GLU A 1 205 ? -13.423 -5.593 16.305 1.00 93.88 205 GLU A N 1
ATOM 1561 C CA . GLU A 1 205 ? -11.996 -5.471 16.627 1.00 93.88 205 GLU A CA 1
ATOM 1562 C C . GLU A 1 205 ? -11.168 -6.032 15.467 1.00 93.88 205 GLU A C 1
ATOM 1564 O O . GLU A 1 205 ? -11.371 -7.170 15.030 1.00 93.88 205 GLU A O 1
ATOM 1569 N N . CYS A 1 206 ? -10.237 -5.222 14.972 1.00 95.38 206 CYS A N 1
ATOM 1570 C CA . CYS A 1 206 ? -9.336 -5.571 13.886 1.00 95.38 206 CYS A CA 1
ATOM 1571 C C . CYS A 1 206 ? -7.880 -5.276 14.275 1.00 95.38 206 CYS A C 1
ATOM 1573 O O . CYS A 1 206 ? -7.592 -4.476 15.171 1.00 95.38 206 CYS A O 1
ATOM 157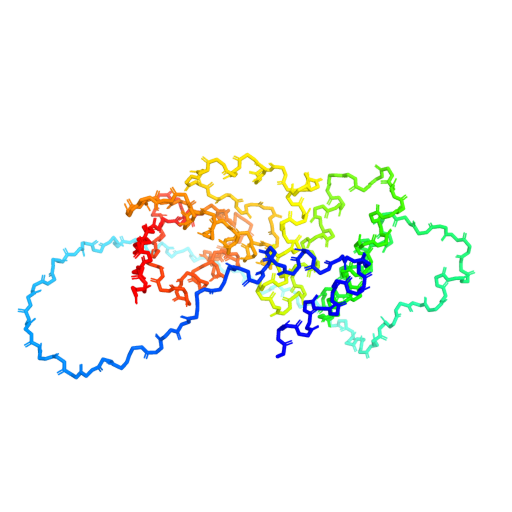5 N N . ILE A 1 207 ? -6.945 -5.931 13.589 1.00 96.50 207 ILE A N 1
ATOM 1576 C CA . ILE A 1 207 ? -5.509 -5.835 13.851 1.00 96.50 207 ILE A CA 1
ATOM 1577 C C . ILE A 1 207 ? -4.783 -5.491 12.552 1.00 96.50 207 ILE A C 1
ATOM 1579 O O . ILE A 1 207 ? -4.989 -6.135 11.531 1.00 96.50 207 ILE A O 1
ATOM 1583 N N . ILE A 1 208 ? -3.877 -4.517 12.600 1.00 97.00 208 ILE A N 1
ATOM 1584 C CA . ILE A 1 208 ? -2.927 -4.235 11.519 1.00 97.00 208 ILE A CA 1
ATOM 1585 C C . ILE A 1 208 ? -1.519 -4.583 12.001 1.00 97.00 208 ILE A C 1
ATOM 1587 O O . ILE A 1 208 ? -1.061 -4.085 13.030 1.00 97.00 208 ILE A O 1
ATOM 1591 N N . VAL A 1 209 ? -0.808 -5.423 11.255 1.00 96.25 209 VAL A N 1
ATOM 1592 C CA . VAL A 1 209 ? 0.583 -5.806 11.509 1.00 96.25 209 VAL A CA 1
ATOM 1593 C C . VAL A 1 209 ? 1.488 -4.970 10.605 1.00 96.25 209 VAL A C 1
ATOM 1595 O O . VAL A 1 209 ? 1.493 -5.130 9.393 1.00 96.25 209 VAL A O 1
ATOM 1598 N N . THR A 1 210 ? 2.275 -4.064 11.181 1.00 94.31 210 THR A N 1
ATOM 1599 C CA . THR A 1 210 ? 3.156 -3.136 10.439 1.00 94.31 210 THR A CA 1
ATOM 1600 C C . THR A 1 210 ? 4.619 -3.581 10.407 1.00 94.31 210 THR A C 1
ATOM 1602 O O . THR A 1 210 ? 5.489 -2.860 9.910 1.00 94.31 210 THR A O 1
ATOM 1605 N N . GLY A 1 211 ? 4.912 -4.737 11.007 1.00 88.50 211 GLY A N 1
ATOM 1606 C CA . GLY A 1 211 ? 6.264 -5.202 11.298 1.00 88.50 211 GLY A CA 1
ATOM 1607 C C . GLY A 1 211 ? 6.906 -4.466 12.482 1.00 88.50 211 GLY A C 1
ATOM 1608 O O . GLY A 1 211 ? 6.559 -3.333 12.812 1.00 88.50 211 GLY A O 1
ATOM 1609 N N . TRP A 1 212 ? 7.864 -5.126 13.139 1.00 74.00 212 TRP A N 1
ATOM 1610 C CA . TRP A 1 212 ? 8.470 -4.637 14.388 1.00 74.00 212 TRP A CA 1
ATOM 1611 C C . TRP A 1 212 ? 9.645 -3.668 14.177 1.00 74.00 212 TRP A C 1
ATOM 1613 O O . TRP A 1 212 ? 10.152 -3.090 15.129 1.00 74.00 212 TRP A O 1
ATOM 1623 N N . GLY A 1 213 ? 10.106 -3.492 12.932 1.00 69.69 213 GLY A N 1
ATOM 1624 C CA . GLY A 1 213 ? 11.213 -2.581 12.633 1.00 69.69 213 GLY A CA 1
ATOM 1625 C C . GLY A 1 213 ? 12.536 -2.959 13.311 1.00 69.69 213 GLY A C 1
ATOM 1626 O O . GLY A 1 213 ? 13.312 -2.059 13.609 1.00 69.69 213 GLY A O 1
ATOM 1627 N N . ARG A 1 214 ? 12.809 -4.262 13.527 1.00 68.81 214 ARG A N 1
ATOM 16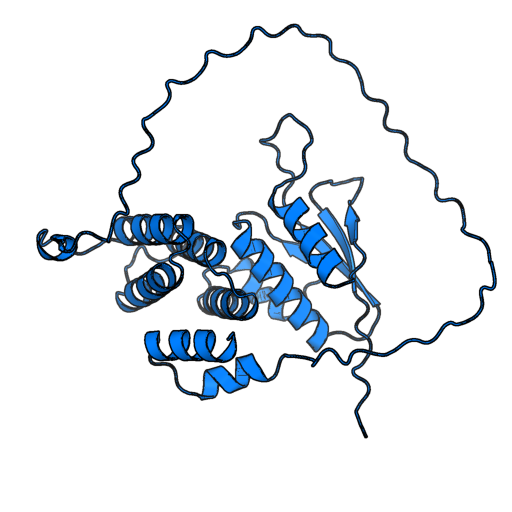28 C CA . ARG A 1 214 ? 14.006 -4.799 14.228 1.00 68.81 214 ARG A CA 1
ATOM 1629 C C . ARG A 1 214 ? 15.343 -4.181 13.801 1.00 68.81 214 ARG A C 1
ATOM 1631 O O . ARG A 1 214 ? 16.296 -4.211 14.567 1.00 68.81 214 ARG A O 1
ATOM 1638 N N . SER A 1 215 ? 15.431 -3.649 12.585 1.00 66.69 215 SER A N 1
ATOM 1639 C CA . SER A 1 215 ? 16.634 -3.004 12.062 1.00 66.69 215 SER A CA 1
ATOM 1640 C C . SER A 1 215 ? 16.876 -1.578 12.578 1.00 66.69 215 SER A C 1
ATOM 1642 O O . SER A 1 215 ? 17.924 -1.011 12.275 1.00 66.69 215 SER A O 1
ATOM 1644 N N . ARG A 1 216 ? 15.957 -0.976 13.345 1.00 67.69 216 ARG A N 1
ATOM 1645 C CA . ARG A 1 216 ? 16.101 0.388 13.879 1.00 67.69 216 ARG A CA 1
ATOM 1646 C C . ARG A 1 216 ? 16.445 0.346 15.366 1.00 67.69 216 ARG A C 1
ATOM 1648 O O . ARG A 1 216 ? 15.682 -0.197 16.158 1.00 67.69 216 ARG A O 1
ATOM 1655 N N . ARG A 1 217 ? 17.589 0.931 15.735 1.00 68.25 217 ARG A N 1
ATOM 1656 C CA . ARG A 1 217 ? 18.095 0.959 17.121 1.00 68.25 217 ARG A CA 1
ATOM 1657 C C . ARG A 1 217 ? 17.344 1.943 18.026 1.00 68.25 217 ARG A C 1
ATOM 1659 O O . ARG A 1 217 ? 17.351 1.770 19.237 1.00 68.25 217 ARG A O 1
ATOM 1666 N N . ASP A 1 218 ? 16.640 2.913 17.447 1.00 71.81 218 ASP A N 1
ATOM 1667 C CA . ASP A 1 218 ? 16.247 4.127 18.180 1.00 71.81 218 ASP A CA 1
ATOM 1668 C C . ASP A 1 218 ? 14.813 4.091 18.727 1.00 71.81 218 ASP A C 1
ATOM 1670 O O . ASP A 1 218 ? 14.256 5.122 19.096 1.00 71.81 218 ASP A O 1
ATOM 1674 N N . GLY A 1 219 ? 14.151 2.929 18.702 1.00 65.44 219 GLY A N 1
ATOM 1675 C CA . GLY A 1 219 ? 12.766 2.788 19.167 1.00 65.44 219 GLY A CA 1
ATOM 1676 C C . GLY A 1 219 ? 11.723 3.585 18.367 1.00 65.44 219 GLY A C 1
ATOM 1677 O O . GLY A 1 219 ? 10.534 3.489 18.666 1.00 65.44 219 GLY A O 1
ATOM 1678 N N . GLN A 1 220 ? 12.134 4.339 17.342 1.00 67.62 220 GLN A N 1
ATOM 1679 C CA . GLN A 1 220 ? 11.229 5.014 16.423 1.00 67.62 220 GLN A CA 1
ATOM 1680 C C . GLN A 1 220 ? 10.414 3.965 15.660 1.00 67.62 220 GLN A C 1
ATOM 1682 O O . GLN A 1 220 ? 10.983 3.093 14.995 1.00 67.62 220 GLN A O 1
ATOM 1687 N N . GLY A 1 221 ? 9.084 4.061 15.757 1.00 72.88 221 GLY A N 1
ATOM 1688 C CA . GLY A 1 221 ? 8.153 3.192 15.035 1.00 72.88 221 GLY A CA 1
ATOM 1689 C C . GLY A 1 221 ? 8.459 3.126 13.536 1.00 72.88 221 GLY A C 1
ATOM 1690 O O . GLY A 1 221 ? 9.118 4.005 12.966 1.00 72.88 221 GLY A O 1
ATOM 1691 N N . SER A 1 222 ? 8.003 2.064 12.869 1.00 87.81 222 SER A N 1
ATOM 1692 C CA . SER A 1 222 ? 8.257 1.914 11.434 1.00 87.81 222 SER A CA 1
ATOM 1693 C C . SER A 1 222 ? 7.592 3.059 10.650 1.00 87.81 222 SER A C 1
ATOM 1695 O O . SER A 1 222 ? 6.551 3.581 11.046 1.00 87.81 222 SER A O 1
ATOM 1697 N N . ARG A 1 223 ? 8.174 3.468 9.510 1.00 92.19 223 ARG A N 1
ATOM 1698 C CA . ARG A 1 223 ? 7.543 4.483 8.635 1.00 92.19 223 ARG A CA 1
ATOM 1699 C C . ARG A 1 223 ? 6.129 4.069 8.212 1.00 92.19 223 ARG A C 1
ATOM 1701 O O . ARG A 1 223 ? 5.266 4.923 8.061 1.00 92.19 223 ARG A O 1
ATOM 1708 N N . ILE A 1 224 ? 5.910 2.761 8.055 1.00 94.81 224 ILE A N 1
ATOM 1709 C CA . ILE A 1 224 ? 4.592 2.185 7.787 1.00 94.81 224 ILE A CA 1
ATOM 1710 C C . ILE A 1 224 ? 3.668 2.445 8.974 1.00 94.81 224 ILE A C 1
ATOM 1712 O O . ILE A 1 224 ? 2.604 3.006 8.775 1.00 94.81 224 ILE A O 1
ATOM 1716 N N . GLN A 1 225 ? 4.085 2.134 10.202 1.00 94.06 225 GLN A N 1
ATOM 1717 C CA . GLN A 1 225 ? 3.283 2.374 11.403 1.00 94.06 225 GLN A CA 1
ATOM 1718 C C . GLN A 1 225 ? 2.859 3.840 11.547 1.00 94.06 225 GLN A C 1
ATOM 1720 O O . GLN A 1 225 ? 1.681 4.112 11.757 1.00 94.06 225 GLN A O 1
ATOM 1725 N N . GLN A 1 226 ? 3.792 4.782 11.378 1.00 93.88 226 GLN A N 1
ATOM 1726 C CA . GLN A 1 226 ? 3.491 6.219 11.427 1.00 93.88 226 GLN A CA 1
ATOM 1727 C C . GLN A 1 226 ? 2.472 6.627 10.354 1.00 93.88 226 GLN A C 1
ATOM 1729 O O . GLN A 1 226 ? 1.533 7.366 10.639 1.00 93.88 226 GLN A O 1
ATOM 1734 N N . MET A 1 227 ? 2.636 6.117 9.130 1.00 95.81 227 MET A N 1
ATOM 1735 C CA . MET A 1 227 ? 1.690 6.351 8.041 1.00 95.81 227 MET A CA 1
ATOM 1736 C C . MET A 1 227 ? 0.310 5.759 8.353 1.00 95.81 227 MET A C 1
ATOM 1738 O O . MET A 1 227 ? -0.684 6.444 8.137 1.00 95.81 227 MET A O 1
ATOM 1742 N N . VAL A 1 228 ? 0.236 4.538 8.896 1.00 96.38 228 VAL A N 1
ATOM 1743 C CA . VAL A 1 228 ? -1.040 3.891 9.239 1.00 96.38 228 VAL A CA 1
ATOM 1744 C C . VAL A 1 228 ? -1.782 4.692 10.303 1.00 96.38 228 VAL A C 1
ATOM 1746 O O . VAL A 1 228 ? -2.964 4.955 10.118 1.00 96.38 228 VAL A O 1
ATOM 1749 N N . TYR A 1 229 ? -1.110 5.137 11.371 1.00 96.38 229 TYR A N 1
ATOM 1750 C CA . TYR A 1 229 ? -1.750 5.988 12.381 1.00 96.38 229 TYR A CA 1
ATOM 1751 C C . TYR A 1 229 ? -2.301 7.273 11.779 1.00 96.38 229 TYR A C 1
ATOM 1753 O O . TYR A 1 229 ? -3.470 7.580 11.987 1.00 96.38 229 TYR A O 1
ATOM 1761 N N . LYS A 1 230 ? -1.492 7.972 10.977 1.00 96.19 230 LYS A N 1
ATOM 1762 C CA . LYS A 1 230 ? -1.931 9.186 10.287 1.00 96.19 230 LYS A CA 1
ATOM 1763 C C . LYS A 1 230 ? -3.151 8.920 9.398 1.00 96.19 230 LYS A C 1
ATOM 1765 O O . LYS A 1 230 ? -4.091 9.702 9.391 1.00 96.19 230 LYS A O 1
ATOM 1770 N N . LEU A 1 231 ? -3.147 7.815 8.653 1.00 96.50 231 LEU A N 1
ATOM 1771 C CA . LEU A 1 231 ? -4.247 7.451 7.765 1.00 96.50 231 LEU A CA 1
ATOM 1772 C C . LEU A 1 231 ? -5.534 7.130 8.539 1.00 96.50 231 LEU A C 1
ATOM 1774 O O . LEU A 1 231 ? -6.605 7.562 8.126 1.00 96.50 231 LEU A O 1
ATOM 1778 N N . LEU A 1 232 ? -5.437 6.393 9.648 1.00 96.44 232 LEU A N 1
ATOM 1779 C CA . LEU A 1 232 ? -6.583 6.067 10.503 1.00 96.44 232 LEU A CA 1
ATOM 1780 C C . LEU A 1 232 ? -7.138 7.315 11.202 1.00 96.44 232 LEU A C 1
ATOM 1782 O O . LEU A 1 232 ? -8.352 7.489 11.245 1.00 96.44 232 LEU A O 1
ATOM 1786 N N . GLU A 1 233 ? -6.265 8.214 11.662 1.00 95.75 233 GLU A N 1
ATOM 1787 C CA . GLU A 1 233 ? -6.639 9.517 12.222 1.00 95.75 233 GLU A CA 1
ATOM 1788 C C . GLU A 1 233 ? -7.373 10.386 11.189 1.00 95.75 233 GLU A C 1
ATOM 1790 O O . GLU A 1 233 ? -8.458 10.886 11.474 1.00 95.75 233 GLU A O 1
ATOM 1795 N N . GLU A 1 234 ? -6.852 10.489 9.958 1.00 95.19 234 GLU A N 1
ATOM 1796 C CA . GLU A 1 234 ? -7.524 11.173 8.839 1.00 95.19 234 GLU A CA 1
ATOM 1797 C C . GLU A 1 234 ? -8.914 10.584 8.533 1.00 95.19 234 GLU A C 1
ATOM 1799 O O . GLU A 1 234 ? -9.785 11.292 8.028 1.00 95.19 234 GLU A O 1
ATOM 1804 N N . MET A 1 235 ? -9.124 9.295 8.817 1.00 93.75 235 MET A N 1
ATOM 1805 C CA . MET A 1 235 ? -10.404 8.600 8.646 1.00 93.75 235 MET A CA 1
ATOM 1806 C C . MET A 1 235 ? -11.300 8.646 9.894 1.00 93.75 235 MET A C 1
ATOM 1808 O O . MET A 1 235 ? -12.415 8.129 9.848 1.00 93.75 235 MET A O 1
ATOM 1812 N N . GLY A 1 236 ? -10.842 9.233 11.004 1.00 94.50 236 GLY A N 1
ATOM 1813 C CA . GLY A 1 236 ? -11.575 9.252 12.272 1.00 94.50 236 GLY A CA 1
ATOM 1814 C C . GLY A 1 236 ? -11.721 7.874 12.928 1.00 94.50 236 GLY A C 1
ATOM 1815 O O . GLY A 1 236 ? -12.672 7.651 13.675 1.00 94.50 236 GLY A O 1
ATOM 1816 N N . ILE A 1 237 ? -10.813 6.937 12.642 1.00 94.38 237 ILE A N 1
ATOM 1817 C CA . ILE A 1 237 ? -10.833 5.578 13.191 1.00 94.38 237 ILE A CA 1
ATOM 1818 C C . ILE A 1 237 ? -9.876 5.512 14.391 1.00 94.38 237 ILE A C 1
ATOM 1820 O O . ILE A 1 237 ? -8.665 5.666 14.207 1.00 94.38 237 ILE A O 1
ATOM 1824 N N . PRO A 1 238 ? -10.373 5.261 15.616 1.00 95.25 238 PRO A N 1
ATOM 1825 C CA . PRO A 1 238 ? -9.518 5.149 16.790 1.00 95.25 238 PRO A CA 1
ATOM 1826 C C . PRO A 1 238 ? -8.619 3.912 16.687 1.00 95.25 238 PRO A C 1
ATOM 1828 O O . PRO A 1 238 ? -9.070 2.817 16.339 1.00 95.25 238 PRO A O 1
ATOM 1831 N N . ALA A 1 239 ? -7.338 4.092 17.006 1.00 96.38 239 ALA A N 1
ATOM 1832 C CA . ALA A 1 239 ? -6.330 3.047 16.912 1.00 96.38 239 ALA A CA 1
ATOM 1833 C C . ALA A 1 239 ? -5.335 3.127 18.071 1.00 96.38 239 ALA A C 1
ATOM 1835 O O . ALA A 1 239 ? -4.883 4.207 18.450 1.00 96.38 239 ALA A O 1
ATOM 1836 N N . GLU A 1 240 ? -4.939 1.971 18.592 1.00 95.25 240 GLU A N 1
ATOM 1837 C CA . GLU A 1 240 ? -4.052 1.846 19.745 1.00 95.25 240 GLU A CA 1
ATOM 1838 C C . GLU A 1 240 ? -2.862 0.942 19.422 1.00 95.25 240 GLU A C 1
ATOM 1840 O O . GLU A 1 240 ? -2.966 -0.054 18.699 1.00 95.25 240 GLU A O 1
ATOM 1845 N N . ALA A 1 241 ? -1.688 1.296 19.947 1.00 91.88 241 ALA A N 1
ATOM 1846 C CA . ALA A 1 241 ? -0.518 0.430 19.865 1.00 91.88 241 ALA A CA 1
ATOM 1847 C C . ALA A 1 241 ? -0.702 -0.769 20.796 1.00 91.88 241 ALA A C 1
ATOM 1849 O O . ALA A 1 241 ? -1.045 -0.603 21.966 1.00 91.88 241 ALA A O 1
ATOM 1850 N N . ASN A 1 242 ? -0.404 -1.977 20.318 1.00 90.00 242 ASN A N 1
ATOM 1851 C CA . ASN A 1 242 ? -0.349 -3.130 21.205 1.00 90.00 242 ASN A CA 1
ATOM 1852 C C . ASN A 1 242 ? 0.937 -3.065 22.054 1.00 90.00 242 ASN A C 1
ATOM 1854 O O . ASN A 1 242 ? 2.049 -3.126 21.522 1.00 90.00 242 ASN A O 1
ATOM 1858 N N . CYS A 1 243 ? 0.790 -2.951 23.376 1.00 85.31 243 CYS A N 1
ATOM 1859 C CA . CYS A 1 243 ? 1.912 -2.864 24.312 1.00 85.31 243 CYS A CA 1
ATOM 1860 C C . CYS A 1 243 ? 2.785 -4.132 24.337 1.00 85.31 243 CYS A C 1
ATOM 1862 O O . CYS A 1 243 ? 3.999 -4.025 24.504 1.00 85.31 243 CYS A O 1
ATOM 1864 N N . GLU A 1 244 ? 2.201 -5.308 24.093 1.00 89.00 244 GLU A N 1
ATOM 1865 C CA . GLU A 1 244 ? 2.907 -6.596 24.041 1.00 89.00 244 GLU A CA 1
ATOM 1866 C C . GLU A 1 244 ? 3.673 -6.775 22.726 1.00 89.00 244 GLU A C 1
ATOM 1868 O O . GLU A 1 244 ? 4.696 -7.455 22.663 1.00 89.00 244 GLU A O 1
ATOM 1873 N N . ASN A 1 245 ? 3.183 -6.156 21.650 1.00 88.69 245 ASN A N 1
ATOM 1874 C CA . ASN A 1 245 ? 3.793 -6.237 20.334 1.00 88.69 245 ASN A CA 1
ATOM 1875 C C . ASN A 1 245 ? 3.654 -4.909 19.598 1.00 88.69 245 ASN A C 1
ATOM 1877 O O . ASN A 1 245 ? 2.689 -4.680 18.871 1.00 88.69 245 ASN A O 1
ATOM 1881 N N . ARG A 1 246 ? 4.687 -4.070 19.718 1.00 87.56 246 ARG A N 1
ATOM 1882 C CA . ARG A 1 246 ? 4.743 -2.746 19.079 1.00 87.56 246 ARG A CA 1
ATOM 1883 C C . ARG A 1 246 ? 4.578 -2.772 17.557 1.00 87.56 246 ARG A C 1
ATOM 1885 O O . ARG A 1 246 ? 4.336 -1.724 16.975 1.00 87.56 246 ARG A O 1
ATOM 1892 N N . GLY A 1 247 ? 4.726 -3.928 16.905 1.00 91.25 247 GLY A N 1
ATOM 1893 C CA . GLY A 1 247 ? 4.470 -4.097 15.474 1.00 91.25 247 GLY A CA 1
ATOM 1894 C C . GLY A 1 247 ? 2.998 -4.329 15.118 1.00 91.25 247 GLY A C 1
ATOM 1895 O O . GLY A 1 247 ? 2.709 -4.574 13.949 1.00 91.25 247 GLY A O 1
ATOM 1896 N N . ARG A 1 248 ? 2.085 -4.305 16.097 1.00 94.62 248 ARG A N 1
ATOM 1897 C CA . ARG A 1 248 ? 0.642 -4.481 15.913 1.00 94.62 248 ARG A CA 1
ATOM 1898 C C . ARG A 1 248 ? -0.117 -3.239 16.370 1.00 94.62 248 ARG A C 1
ATOM 1900 O O . ARG A 1 248 ? 0.121 -2.719 17.460 1.00 94.62 248 ARG A O 1
ATOM 1907 N N . ILE A 1 249 ? -1.061 -2.816 15.545 1.00 95.88 249 ILE A N 1
ATOM 1908 C CA . ILE A 1 249 ? -2.019 -1.749 15.821 1.00 95.88 249 ILE A CA 1
ATOM 1909 C C . ILE A 1 249 ? -3.385 -2.412 15.983 1.00 95.88 249 ILE A C 1
ATOM 1911 O O . ILE A 1 249 ? -3.802 -3.168 15.105 1.00 95.88 249 ILE A O 1
ATOM 1915 N N . ARG A 1 250 ? -4.062 -2.158 17.101 1.00 96.75 250 ARG A N 1
ATOM 1916 C CA . ARG A 1 250 ? -5.454 -2.564 17.313 1.00 96.75 250 ARG A CA 1
ATOM 1917 C C . ARG A 1 250 ? -6.365 -1.405 16.942 1.00 96.75 250 ARG A C 1
ATOM 1919 O O . ARG A 1 250 ? -6.040 -0.257 17.233 1.00 96.75 250 ARG A O 1
ATOM 1926 N N . LEU A 1 251 ? -7.490 -1.700 16.313 1.00 95.44 251 LEU A N 1
ATOM 1927 C CA . LEU A 1 251 ? -8.512 -0.713 15.995 1.00 95.44 251 LEU A CA 1
ATOM 1928 C C . LEU A 1 251 ? -9.895 -1.338 16.154 1.00 95.44 251 LEU A C 1
ATOM 1930 O O . LEU A 1 251 ? -10.080 -2.533 15.919 1.00 95.44 251 LEU A O 1
ATOM 1934 N N . VAL A 1 252 ? -10.863 -0.518 16.543 1.00 92.69 252 VAL A N 1
ATOM 1935 C CA . VAL A 1 252 ? -12.271 -0.910 16.596 1.00 92.69 252 VAL A CA 1
ATOM 1936 C C . VAL A 1 252 ? -12.980 -0.165 15.485 1.00 92.69 252 VAL A C 1
ATOM 1938 O O . VAL A 1 252 ? -13.007 1.067 15.472 1.00 92.69 252 VAL A O 1
ATOM 1941 N N . VAL A 1 253 ? -13.514 -0.913 14.524 1.00 89.94 253 VAL A N 1
ATOM 1942 C CA . VAL A 1 253 ? -14.161 -0.322 13.358 1.00 89.94 253 VAL A CA 1
ATOM 1943 C C . VAL A 1 253 ? -15.667 -0.341 13.552 1.00 89.94 253 VAL A C 1
ATOM 1945 O O . VAL A 1 253 ? -16.296 -1.400 13.631 1.00 89.94 253 VAL A O 1
ATOM 1948 N N . ASN A 1 254 ? -16.233 0.861 13.626 1.00 88.31 254 ASN A N 1
ATOM 1949 C CA . ASN A 1 254 ? -17.659 1.089 13.803 1.00 88.31 254 ASN A CA 1
ATOM 1950 C C . ASN A 1 254 ? -18.208 1.683 12.512 1.00 88.31 254 ASN A C 1
ATOM 1952 O O . ASN A 1 254 ? -18.244 2.899 12.334 1.00 88.31 254 ASN A O 1
ATOM 1956 N N . PHE A 1 255 ? -18.612 0.820 11.584 1.00 83.94 255 PHE A N 1
ATOM 1957 C CA . PHE A 1 255 ? -19.341 1.276 10.411 1.00 83.94 255 PHE A CA 1
ATOM 1958 C C . PHE A 1 255 ? -20.790 1.530 10.819 1.00 83.94 255 PHE A C 1
ATOM 1960 O O . PHE A 1 255 ? -21.536 0.589 11.096 1.00 83.94 255 PHE A O 1
ATOM 1967 N N . SER A 1 256 ? -21.186 2.803 10.886 1.00 79.00 256 SER A N 1
ATOM 1968 C CA . SER A 1 256 ? -22.604 3.143 10.974 1.00 79.00 256 SER A CA 1
ATOM 1969 C C . SER A 1 256 ? -23.303 2.579 9.736 1.00 79.00 256 SER A C 1
ATOM 1971 O O . SER A 1 256 ? -22.815 2.816 8.624 1.00 79.00 256 SER A O 1
ATOM 1973 N N . PRO A 1 257 ? -24.421 1.842 9.883 1.00 72.44 257 PRO A N 1
ATOM 1974 C CA . PRO A 1 257 ? -25.202 1.438 8.726 1.00 72.44 257 PRO A CA 1
ATOM 1975 C C . PRO A 1 257 ? -25.559 2.705 7.953 1.00 72.44 257 PRO A C 1
ATOM 1977 O O . PRO A 1 257 ? -26.018 3.681 8.551 1.00 72.44 257 PRO A O 1
ATOM 1980 N N . ALA A 1 258 ? -25.277 2.717 6.647 1.00 66.06 258 ALA A N 1
ATOM 1981 C CA . ALA A 1 258 ? -25.608 3.849 5.795 1.00 66.06 258 ALA A CA 1
ATOM 1982 C C . ALA A 1 258 ? -27.083 4.190 6.028 1.00 66.06 258 ALA A C 1
ATOM 1984 O O . ALA A 1 258 ? -27.952 3.344 5.797 1.00 66.06 258 ALA A O 1
ATOM 1985 N N . GLN A 1 259 ? -27.364 5.386 6.555 1.00 61.19 259 GLN A N 1
ATOM 1986 C CA . GLN A 1 259 ? -28.738 5.850 6.678 1.00 61.19 259 GLN A CA 1
ATOM 1987 C C . GLN A 1 259 ? -29.306 5.845 5.261 1.00 61.19 259 GLN A C 1
ATOM 1989 O O . GLN A 1 259 ? -28.829 6.587 4.404 1.00 61.19 259 GLN A O 1
ATOM 1994 N N . LYS A 1 260 ? -30.246 4.936 4.981 1.00 68.06 260 LYS A N 1
ATOM 1995 C CA . LYS A 1 260 ? -30.929 4.893 3.690 1.00 68.06 260 LYS A CA 1
ATOM 1996 C C . LYS A 1 260 ? -31.642 6.234 3.546 1.00 68.06 260 LYS A C 1
ATOM 1998 O O . LYS A 1 260 ? -32.620 6.471 4.251 1.00 68.06 260 LYS A O 1
ATOM 2003 N N . SER A 1 261 ? -31.119 7.118 2.697 1.00 68.38 261 SER A N 1
ATOM 2004 C CA . SER A 1 261 ? -31.818 8.335 2.298 1.00 68.38 261 SER A CA 1
ATOM 2005 C C . SER A 1 261 ? -33.131 7.891 1.663 1.00 68.38 261 SER A C 1
ATOM 2007 O O . SER A 1 261 ? -33.107 7.251 0.610 1.00 68.38 261 SER A O 1
ATOM 2009 N N . SER A 1 262 ? -34.224 8.103 2.395 1.00 62.50 262 SER A N 1
ATOM 2010 C CA . SER A 1 262 ? -35.583 7.768 1.966 1.00 62.50 262 SER A CA 1
ATOM 2011 C C . SER A 1 262 ? -36.077 8.773 0.936 1.00 62.50 262 SER A C 1
ATOM 2013 O O . SER A 1 262 ? -35.646 9.945 1.030 1.00 62.50 262 SER A O 1
#

Foldseek 3Di:
DVVVVVVVLCVLLVHDCVVVVVLVVQDDDPDPDPDDDDDDDDDDDDDDDDDDDDDDDDDDDDDDDDDDDDDDPPPDPDDPPPCVVVPPDDDALVNLLVQLLVCLVVLVLVVLSSSLSVVVVVVHVVCDEPSVLSSLLSSLSSDPDLSVSLVSLVVCLVVCNPVVCVVCLVPAQEAECPPHHLSSLLSSVVNNLSSNLVVDDFKDKGKYFQDQPVVDPPSDQDSNVVSVVVSCVVVVWDWDQDPVGNRMIITIDGNDDPPPPD

Sequence (262 aa):
MQRKMVQDWLAVKGGSEEMLRGVMLIVPTTQKTNLGPSSMHASNAKRVRSCSCSPGIDQRGGRPPPTPPCLPASGGSRRLPADLHKSQSVPDASSFRAAITAHGRERRWTEAVWLLSEMAKLDLPKWQGRNAHWAYCAALDGVPSKDLAQALFQEAVDRQIFPQFAEMAQGCRTLDLHGLSVGAAAAAVCWWLQRLQKLAASNQECIIVTGWGRSRRDGQGSRIQQMVYKLLEEMGIPAEANCENRGRIRLVVNFSPAQKSS

Secondary structure (DSSP, 8-state):
-HHHHHHHHHHHHT--THHHHHHHTT---------------------PPP---PPP-----PPPPPPPP------------GGGGTS-PPP-HHHHHHHHHHHHHTT-HHHHHHHHHHHHHTT-GGGTTHHHHHHHHHHHHH---HHHHHHHHHHHHHTTSSHHHHGGGGT-SEEE-TT--HHHHHHHHHHHHHHHHHHPPS-EEEEEE----TT-TT-PPPHHHHHHHHHHHHTT--EEE-SS-TTEEEEEE--PPP----